Protein AF-A0A8T6FL75-F1 (afdb_monomer_lite)

Sequence (263 aa):
MLHRDSRKMQLGGLVERIAATRRAGIAVLRANELLIRDPDGNIRRIAQDSQLVYTHDTVKRSGETVVIDDGELPDVVLDIDDTAALQRKLSRYEKWGFPEVWMVAPDRRTPSRHAGAPRVAIHLRTRLGYVRAPRSAELPSWSAEEIQAAFNEPEGFMSDETIAALRRVGRLMRGDADVGPDDDPVLPAERGELRAEPTMEARIDALDEMFSLRGLAVSPSFTVRVAALHRPLPYLLRAAYECRDEDDFLERIGVVREVPLVL

pLDDT: mean 73.51, std 15.5, range [38.22, 95.19]

Foldseek 3Di:
DVVQLVLQVLLLVLVVLLCLLQVFDWDWAFQCWEWEQDPVRDIDTQDHGKIFIALHPPDDDDDNYHYDYPDDGGQEIEDEDEPVCVVVNQVSCVVVPHQKYKYWYFADDDVPDDGDQIFIWMWGQDPVGTDTDQARPSQPPHGSVLSSVSSRDPPPDDDPSSVVSSNVSSVVSNPPPDDPPVNRPCVVVCCVVVVPPPPLVSLVVLLVVLCVVVVADDDPCLSVLVVVDPDRSVQLSVLSNPAPYSVSSCVSSPPDDPDDPDD

Radius of gyration: 22.85 Å; chains: 1; bounding box: 73×50×60 Å

Structure (mmCIF, N/CA/C/O backbone):
data_AF-A0A8T6FL75-F1
#
_entry.id   AF-A0A8T6FL75-F1
#
loop_
_atom_site.group_PDB
_atom_site.id
_atom_site.type_symbol
_atom_site.label_atom_id
_atom_site.label_alt_id
_atom_site.label_comp_id
_atom_site.label_asym_id
_atom_site.label_entity_id
_atom_site.label_seq_id
_atom_site.pdbx_PDB_ins_code
_atom_site.Cartn_x
_atom_site.Cartn_y
_atom_site.Cartn_z
_atom_site.occupancy
_atom_site.B_iso_or_equiv
_atom_site.auth_seq_id
_atom_site.auth_comp_id
_atom_site.auth_asym_id
_atom_site.auth_atom_id
_atom_site.pdbx_PDB_model_num
ATOM 1 N N . MET A 1 1 ? -7.788 7.894 -15.182 1.00 43.56 1 MET A N 1
ATOM 2 C CA . MET A 1 1 ? -8.386 6.801 -14.385 1.00 43.56 1 MET A CA 1
ATOM 3 C C . MET A 1 1 ? -7.417 5.632 -14.253 1.00 43.56 1 MET A C 1
ATOM 5 O O . MET A 1 1 ? -6.981 5.402 -13.138 1.00 43.56 1 MET A O 1
ATOM 9 N N . LEU A 1 2 ? -6.936 5.051 -15.363 1.00 47.47 2 LEU A N 1
ATOM 10 C CA . LEU A 1 2 ? -5.972 3.928 -15.413 1.00 47.47 2 LEU A CA 1
ATOM 11 C C . LEU A 1 2 ? -4.769 4.018 -14.445 1.00 47.47 2 LEU A C 1
ATOM 13 O O . LEU A 1 2 ? -4.400 3.032 -13.818 1.00 47.47 2 LEU A O 1
ATOM 17 N N . HIS A 1 3 ? -4.193 5.211 -14.258 1.00 62.59 3 HIS A N 1
ATOM 18 C CA . HIS A 1 3 ? -3.029 5.415 -13.379 1.00 62.59 3 HIS A CA 1
ATOM 1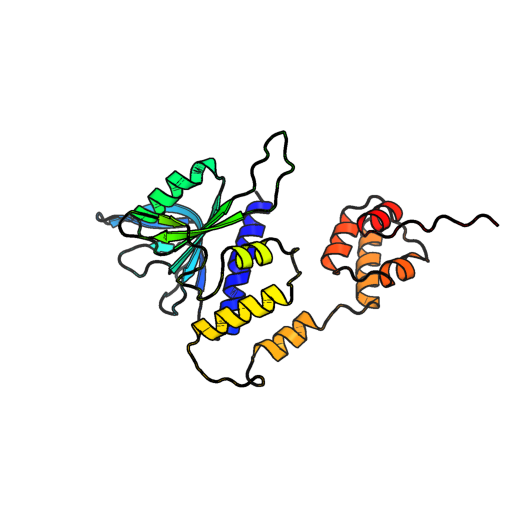9 C C . HIS A 1 3 ? -3.322 5.260 -11.876 1.00 62.59 3 HIS A C 1
ATOM 21 O O . HIS A 1 3 ? -2.430 4.935 -11.098 1.00 62.59 3 HIS A O 1
ATOM 27 N N . ARG A 1 4 ? -4.562 5.523 -11.440 1.00 64.88 4 ARG A N 1
ATOM 28 C CA . ARG A 1 4 ? -4.961 5.393 -10.026 1.00 64.88 4 ARG A CA 1
ATOM 29 C C . ARG A 1 4 ? -5.183 3.926 -9.668 1.00 64.88 4 ARG A C 1
ATOM 31 O O . ARG A 1 4 ? -4.783 3.509 -8.586 1.00 64.88 4 ARG A O 1
ATOM 38 N N . ASP A 1 5 ? -5.770 3.167 -10.587 1.00 65.56 5 ASP A N 1
ATOM 39 C CA . ASP A 1 5 ? -6.120 1.763 -10.373 1.00 65.56 5 ASP A CA 1
ATOM 40 C C . ASP A 1 5 ? -4.874 0.874 -10.417 1.00 65.56 5 ASP A C 1
ATOM 42 O O . ASP A 1 5 ? -4.671 0.084 -9.500 1.00 65.56 5 ASP A O 1
ATOM 46 N N . SER A 1 6 ? -3.972 1.087 -11.386 1.00 69.06 6 SER A N 1
ATOM 47 C CA . SER A 1 6 ? -2.660 0.412 -11.432 1.00 69.06 6 SER A CA 1
ATOM 48 C C . SER A 1 6 ? -1.845 0.667 -10.154 1.00 69.06 6 SER A C 1
ATOM 50 O O . SER A 1 6 ? -1.323 -0.261 -9.539 1.00 69.06 6 SER A O 1
ATOM 52 N N . ARG A 1 7 ? -1.839 1.906 -9.650 1.00 74.38 7 ARG A N 1
ATOM 53 C CA . ARG A 1 7 ? -1.161 2.230 -8.389 1.00 74.38 7 ARG A CA 1
ATOM 54 C C . ARG A 1 7 ? -1.799 1.591 -7.159 1.00 74.38 7 ARG A C 1
ATOM 56 O O . ARG A 1 7 ? -1.086 1.147 -6.266 1.00 74.38 7 ARG A O 1
ATOM 63 N N . LYS A 1 8 ? -3.129 1.498 -7.097 1.00 72.19 8 LYS A N 1
ATOM 64 C CA . LYS A 1 8 ? -3.801 0.731 -6.034 1.00 72.19 8 LYS A CA 1
ATOM 65 C C . LYS A 1 8 ? -3.397 -0.738 -6.097 1.00 72.19 8 LYS A C 1
ATOM 67 O O . LYS A 1 8 ? -3.072 -1.326 -5.072 1.00 72.19 8 LYS A O 1
ATOM 72 N N . MET A 1 9 ? -3.352 -1.321 -7.295 1.00 72.00 9 MET A N 1
ATOM 73 C CA . MET A 1 9 ? -2.893 -2.700 -7.477 1.00 72.00 9 MET A CA 1
ATOM 74 C C . MET A 1 9 ? -1.455 -2.895 -6.994 1.00 72.00 9 MET A C 1
ATOM 76 O O . MET A 1 9 ? -1.186 -3.894 -6.336 1.00 72.00 9 MET A O 1
ATOM 80 N N . GLN A 1 10 ? -0.567 -1.926 -7.228 1.00 79.31 10 GLN A N 1
ATOM 81 C CA . GLN A 1 10 ? 0.807 -1.974 -6.728 1.00 79.31 10 GLN A CA 1
ATOM 82 C C . GLN A 1 10 ? 0.865 -2.026 -5.193 1.00 79.31 10 GLN A C 1
ATOM 84 O O . GLN A 1 10 ? 1.568 -2.869 -4.643 1.00 79.31 10 GLN A O 1
ATOM 89 N N . LEU A 1 11 ? 0.102 -1.179 -4.490 1.00 79.88 11 LEU A N 1
ATOM 90 C CA . LEU A 1 11 ? 0.114 -1.150 -3.022 1.00 79.88 11 LEU A CA 1
ATOM 91 C C . LEU A 1 11 ? -0.446 -2.445 -2.410 1.00 79.88 11 LEU A C 1
ATOM 93 O O . LEU A 1 11 ? 0.172 -3.013 -1.512 1.00 79.88 11 LEU A O 1
ATOM 97 N N . GLY A 1 12 ? -1.568 -2.945 -2.938 1.00 78.38 12 GLY A N 1
ATOM 98 C CA . GLY A 1 12 ? -2.118 -4.244 -2.541 1.00 78.38 12 GLY A CA 1
ATOM 99 C C . GLY A 1 12 ? -1.158 -5.402 -2.834 1.00 78.38 12 GLY A C 1
ATOM 100 O O . GLY A 1 12 ? -0.960 -6.264 -1.982 1.00 78.38 12 GLY A O 1
ATOM 101 N N . GLY A 1 13 ? -0.483 -5.375 -3.987 1.00 78.75 13 GLY A N 1
ATOM 102 C CA . GLY A 1 13 ? 0.500 -6.386 -4.377 1.00 78.75 13 GLY A CA 1
ATOM 103 C C . GLY A 1 13 ? 1.723 -6.450 -3.454 1.00 78.75 13 GLY A C 1
ATOM 104 O O . GLY A 1 13 ? 2.263 -7.532 -3.232 1.00 78.75 13 GLY A O 1
ATOM 105 N N . LEU A 1 14 ? 2.151 -5.328 -2.862 1.00 83.38 14 LEU A N 1
ATOM 106 C CA . LEU A 1 14 ? 3.211 -5.343 -1.844 1.00 83.38 14 LEU A CA 1
ATOM 107 C C . LEU A 1 14 ? 2.763 -6.090 -0.575 1.00 83.38 14 LEU A C 1
ATOM 109 O O . LEU A 1 14 ? 3.525 -6.883 -0.025 1.00 83.38 14 LEU A O 1
ATOM 113 N N . VAL A 1 15 ? 1.516 -5.890 -0.139 1.00 82.50 15 VAL A N 1
ATOM 114 C CA . VAL A 1 15 ? 0.949 -6.583 1.030 1.00 82.50 15 VAL A CA 1
ATOM 115 C C . VAL A 1 15 ? 0.752 -8.080 0.754 1.00 82.50 15 VAL A C 1
ATOM 117 O O . VAL A 1 15 ? 1.083 -8.913 1.597 1.00 82.50 15 VAL A O 1
ATOM 120 N N . GLU A 1 16 ? 0.298 -8.450 -0.446 1.00 77.75 16 GLU A N 1
ATOM 121 C CA . GLU A 1 16 ? 0.184 -9.855 -0.873 1.00 77.75 16 GLU A CA 1
ATOM 122 C C . GLU A 1 16 ? 1.547 -10.579 -0.852 1.00 77.75 16 GLU A C 1
ATOM 124 O O . GLU A 1 16 ? 1.635 -11.740 -0.450 1.00 77.75 16 GLU A O 1
ATOM 129 N N . ARG A 1 17 ? 2.645 -9.890 -1.190 1.00 79.06 17 ARG A N 1
ATOM 130 C CA . ARG A 1 17 ? 4.009 -10.451 -1.108 1.00 79.06 17 ARG A CA 1
ATOM 131 C C . ARG A 1 17 ? 4.492 -10.659 0.331 1.00 79.06 17 ARG A C 1
ATOM 133 O O . ARG A 1 17 ? 5.198 -11.633 0.609 1.00 79.06 17 ARG A O 1
ATOM 140 N N . ILE A 1 18 ? 4.070 -9.810 1.272 1.00 78.31 18 ILE A N 1
ATOM 141 C CA . ILE A 1 18 ? 4.289 -10.054 2.710 1.00 78.31 18 ILE A CA 1
ATOM 142 C C . ILE A 1 18 ? 3.549 -11.326 3.140 1.00 78.31 18 ILE A C 1
ATOM 144 O O . ILE A 1 18 ? 4.121 -12.160 3.847 1.00 78.31 18 ILE A O 1
ATOM 148 N N . ALA A 1 19 ? 2.314 -11.518 2.664 1.00 71.81 19 ALA A N 1
ATOM 149 C CA . ALA A 1 19 ? 1.521 -12.721 2.926 1.00 71.81 19 ALA A CA 1
ATOM 150 C C . ALA A 1 19 ? 2.247 -13.995 2.467 1.00 71.81 19 ALA A C 1
ATOM 152 O O . ALA A 1 19 ? 2.367 -14.959 3.228 1.00 71.81 19 ALA A O 1
ATOM 153 N N . ALA A 1 20 ? 2.790 -13.963 1.245 1.00 68.81 20 ALA A N 1
ATOM 154 C CA . ALA A 1 20 ? 3.551 -15.067 0.665 1.00 68.81 20 ALA A CA 1
ATOM 155 C C . ALA A 1 20 ? 4.774 -15.439 1.524 1.00 68.81 20 ALA A C 1
ATOM 157 O O . ALA A 1 20 ? 5.011 -16.617 1.788 1.00 68.81 20 ALA A O 1
ATOM 158 N N . THR A 1 21 ? 5.489 -14.440 2.052 1.00 66.25 21 THR A N 1
ATOM 159 C CA . THR A 1 21 ? 6.622 -14.656 2.973 1.00 66.25 21 THR A CA 1
ATOM 160 C C . THR A 1 21 ? 6.164 -15.295 4.293 1.00 66.25 21 THR A C 1
ATOM 162 O O . THR A 1 21 ? 6.802 -16.203 4.832 1.00 66.25 21 THR A O 1
ATOM 165 N N . ARG A 1 22 ? 5.026 -14.847 4.834 1.00 67.75 22 ARG A N 1
ATOM 166 C CA . ARG A 1 22 ? 4.511 -15.283 6.140 1.00 67.75 22 ARG A CA 1
ATOM 167 C C . ARG A 1 22 ? 4.018 -16.736 6.141 1.00 67.75 22 ARG A C 1
ATOM 169 O O . ARG A 1 22 ? 4.093 -17.376 7.190 1.00 67.75 22 ARG A O 1
ATOM 176 N N . ARG A 1 23 ? 3.598 -17.303 4.998 1.00 57.12 23 ARG A N 1
ATOM 177 C CA . ARG A 1 23 ? 2.852 -18.588 4.892 1.00 57.12 23 ARG A CA 1
ATOM 178 C C . ARG A 1 23 ? 1.561 -18.618 5.739 1.00 57.12 23 ARG A C 1
ATOM 180 O O . ARG A 1 23 ? 1.116 -19.684 6.149 1.00 57.12 23 ARG A O 1
ATOM 187 N N . ALA A 1 24 ? 0.973 -17.458 6.021 1.00 55.94 24 ALA A N 1
ATOM 188 C CA . ALA A 1 24 ? -0.313 -17.325 6.704 1.00 55.94 24 ALA A CA 1
ATOM 189 C C . ALA A 1 24 ? -1.178 -16.328 5.929 1.00 55.94 24 ALA A C 1
ATOM 191 O O . ALA A 1 24 ? -0.635 -15.401 5.320 1.00 55.94 24 ALA A O 1
ATOM 192 N N . GLY A 1 25 ? -2.498 -16.528 5.937 1.00 60.22 25 GLY A N 1
ATOM 193 C CA . GLY A 1 25 ? -3.433 -15.702 5.181 1.00 60.22 25 GLY A CA 1
ATOM 194 C C . GLY A 1 25 ? -3.379 -14.242 5.626 1.00 60.22 25 GLY A C 1
ATOM 195 O O . GLY A 1 25 ? -3.887 -13.897 6.686 1.00 60.22 25 GLY A O 1
ATOM 196 N N . ILE A 1 26 ? -2.760 -13.376 4.820 1.00 65.75 26 ILE A N 1
ATOM 197 C CA . ILE A 1 26 ? -3.169 -11.971 4.756 1.00 65.75 26 ILE A CA 1
ATOM 198 C C . ILE A 1 26 ? -4.142 -11.896 3.590 1.00 65.75 26 ILE A C 1
ATOM 200 O O . ILE A 1 26 ? -3.787 -12.234 2.457 1.00 65.75 26 ILE A O 1
ATOM 204 N N . ALA A 1 27 ? -5.375 -11.486 3.858 1.00 67.12 27 ALA A N 1
ATOM 205 C CA . ALA A 1 27 ? -6.361 -11.282 2.815 1.00 67.12 27 ALA A CA 1
ATOM 206 C C . ALA A 1 27 ? -6.355 -9.810 2.406 1.00 67.12 27 ALA A C 1
ATOM 208 O O . ALA A 1 27 ? -6.752 -8.941 3.179 1.00 67.12 27 ALA A O 1
ATOM 209 N N . VAL A 1 28 ? -5.933 -9.537 1.171 1.00 69.38 28 VAL A N 1
ATOM 210 C CA . VAL A 1 28 ? -6.133 -8.231 0.540 1.00 69.38 28 VAL A CA 1
ATOM 211 C C . VAL A 1 28 ? -7.412 -8.306 -0.284 1.00 69.38 28 VAL A C 1
ATOM 213 O O . VAL A 1 28 ? -7.463 -8.943 -1.336 1.00 69.38 28 VAL A O 1
ATOM 216 N N . LEU A 1 29 ? -8.480 -7.695 0.219 1.00 69.38 29 LEU A N 1
ATOM 217 C CA . LEU A 1 29 ? -9.762 -7.629 -0.467 1.00 69.38 29 LEU A CA 1
ATOM 218 C C . LEU A 1 29 ? -9.862 -6.328 -1.250 1.00 69.38 29 LEU A C 1
ATOM 220 O O . LEU A 1 29 ? -9.700 -5.227 -0.722 1.00 69.38 29 LEU A O 1
ATOM 224 N N . ARG A 1 30 ? -10.176 -6.463 -2.535 1.00 67.62 30 ARG A N 1
ATOM 225 C CA . ARG A 1 30 ? -10.533 -5.332 -3.384 1.00 67.62 30 ARG A CA 1
ATOM 226 C C . ARG A 1 30 ? -12.020 -5.081 -3.197 1.00 67.62 30 ARG A C 1
ATOM 228 O O . ARG A 1 30 ? -12.836 -5.871 -3.662 1.00 67.62 30 ARG A O 1
ATOM 235 N N . ALA A 1 31 ? -12.365 -4.010 -2.496 1.00 60.94 31 ALA A N 1
ATOM 236 C CA . ALA A 1 31 ? -13.750 -3.598 -2.371 1.00 60.94 31 ALA A CA 1
ATOM 237 C C . ALA A 1 31 ? -14.048 -2.574 -3.473 1.00 60.94 31 ALA A C 1
ATOM 239 O O . ALA A 1 31 ? -13.713 -1.394 -3.347 1.00 60.94 31 ALA A O 1
ATOM 240 N N . ASN A 1 32 ? -14.699 -3.029 -4.550 1.00 56.88 32 ASN A N 1
ATOM 241 C CA . ASN A 1 32 ? -15.309 -2.123 -5.533 1.00 56.88 32 ASN A CA 1
ATOM 242 C C . ASN A 1 32 ? -16.319 -1.212 -4.815 1.00 56.88 32 ASN A C 1
ATOM 244 O O . ASN A 1 32 ? -16.383 0.002 -5.034 1.00 56.88 32 ASN A O 1
ATOM 248 N N . GLU A 1 33 ? -17.053 -1.801 -3.866 1.00 60.06 33 GLU A N 1
ATOM 249 C CA . GLU A 1 33 ? -17.913 -1.088 -2.935 1.00 60.06 33 GLU A CA 1
ATOM 250 C C . GLU A 1 33 ? -17.711 -1.599 -1.510 1.00 60.06 33 GLU A C 1
ATOM 252 O O . GLU A 1 33 ? -17.791 -2.798 -1.237 1.00 60.06 33 GLU A O 1
ATOM 257 N N . LEU A 1 34 ? -17.480 -0.659 -0.595 1.00 69.12 34 LEU A N 1
ATOM 258 C CA . LEU A 1 34 ? -17.557 -0.905 0.835 1.00 69.12 34 LEU A CA 1
ATOM 259 C C . LEU A 1 34 ? -18.956 -0.519 1.296 1.00 69.12 34 LEU A C 1
ATOM 261 O O . LEU A 1 34 ? -19.369 0.634 1.111 1.00 69.12 34 LEU A O 1
ATOM 265 N N . LEU A 1 35 ? -19.678 -1.465 1.881 1.00 73.38 35 LEU A N 1
ATOM 266 C CA . LEU A 1 35 ? -21.012 -1.246 2.418 1.00 73.38 35 LEU A CA 1
ATOM 267 C C . LEU A 1 35 ? -20.967 -1.367 3.943 1.00 73.38 35 LEU A C 1
ATOM 269 O O . LEU A 1 35 ? -20.204 -2.163 4.472 1.00 73.38 35 LEU A O 1
ATOM 273 N N . ILE A 1 36 ? -21.782 -0.591 4.649 1.00 71.56 36 ILE A N 1
ATOM 274 C CA . ILE A 1 36 ? -22.014 -0.752 6.087 1.00 71.56 36 ILE A CA 1
ATOM 275 C C . ILE A 1 36 ? -23.484 -1.041 6.321 1.00 71.56 36 ILE A C 1
ATOM 277 O O . ILE A 1 36 ? -24.340 -0.446 5.657 1.00 71.56 36 ILE A O 1
ATOM 281 N N . ARG A 1 37 ? -23.784 -1.931 7.260 1.00 73.88 37 ARG A N 1
ATOM 282 C CA . ARG A 1 37 ? -25.141 -2.067 7.778 1.00 73.88 37 ARG A CA 1
ATOM 283 C C . ARG A 1 37 ? -25.324 -1.084 8.933 1.00 73.88 37 ARG A C 1
ATOM 285 O O . ARG A 1 37 ? -24.542 -1.091 9.877 1.00 73.88 37 ARG A O 1
ATOM 292 N N . ASP A 1 38 ? -26.307 -0.197 8.832 1.00 71.56 38 ASP A N 1
ATOM 293 C CA . ASP A 1 38 ? -26.646 0.708 9.931 1.00 71.56 38 ASP A CA 1
ATOM 294 C C . ASP A 1 38 ? -27.436 -0.021 11.042 1.00 71.56 38 ASP A C 1
ATOM 296 O O . ASP A 1 38 ? -27.861 -1.163 10.839 1.00 71.56 38 ASP A O 1
ATOM 300 N N . PRO A 1 39 ? -27.622 0.596 12.227 1.00 67.50 39 PRO A N 1
ATOM 301 C CA . PRO A 1 39 ? -28.339 -0.032 13.341 1.00 67.50 39 PRO A CA 1
ATOM 302 C C . PRO A 1 39 ? -29.785 -0.441 13.022 1.00 67.50 39 PRO A C 1
ATOM 304 O O . PRO A 1 39 ? -30.319 -1.335 13.671 1.00 67.50 39 PRO A O 1
ATOM 307 N N . ASP A 1 40 ? -30.403 0.178 12.013 1.00 78.94 40 ASP A N 1
ATOM 308 C CA . ASP A 1 40 ? -31.756 -0.139 11.545 1.00 78.94 40 ASP A CA 1
ATOM 309 C C . ASP A 1 40 ? -31.762 -1.305 10.533 1.00 78.94 40 ASP A C 1
ATOM 311 O O . ASP A 1 40 ? -32.811 -1.707 10.026 1.00 78.94 40 ASP A O 1
ATOM 315 N N . GLY A 1 41 ? -30.588 -1.865 10.225 1.00 74.00 41 GLY A N 1
ATOM 316 C CA . GLY A 1 41 ? -30.404 -2.981 9.305 1.00 74.00 41 GLY A CA 1
ATOM 317 C C . GLY A 1 41 ? -30.261 -2.575 7.837 1.00 74.00 41 GLY A C 1
ATOM 318 O O . GLY A 1 41 ? -30.133 -3.457 6.982 1.00 74.00 41 GLY A O 1
ATOM 319 N N . ASN A 1 42 ? -30.243 -1.278 7.515 1.00 79.31 42 ASN A N 1
ATOM 320 C CA . ASN A 1 42 ? -30.122 -0.813 6.137 1.00 79.31 42 ASN A CA 1
ATOM 321 C C . ASN A 1 42 ? -28.669 -0.852 5.672 1.00 79.31 42 ASN A C 1
ATOM 323 O O . ASN A 1 42 ? -27.745 -0.457 6.382 1.00 79.31 42 ASN A O 1
ATOM 327 N N . ILE A 1 43 ? -28.465 -1.277 4.429 1.00 75.50 43 ILE A N 1
ATOM 328 C CA . ILE A 1 43 ? -27.141 -1.312 3.815 1.00 75.50 43 ILE A CA 1
ATOM 329 C C . ILE A 1 43 ? -26.866 0.036 3.151 1.00 75.50 43 ILE A C 1
ATOM 331 O O . ILE A 1 43 ? -27.624 0.496 2.297 1.00 75.50 43 ILE A O 1
ATOM 335 N N . ARG A 1 44 ? -25.757 0.672 3.527 1.00 72.38 44 ARG A N 1
ATOM 336 C CA . ARG A 1 44 ? -25.321 1.956 2.981 1.00 72.38 44 ARG A CA 1
ATOM 337 C C . ARG A 1 44 ? -23.941 1.822 2.375 1.00 72.38 44 ARG A C 1
ATOM 339 O O . ARG A 1 44 ? -23.021 1.309 3.000 1.00 72.38 44 ARG A O 1
ATOM 346 N N . ARG A 1 45 ? -23.773 2.353 1.170 1.00 71.88 45 ARG A N 1
ATOM 347 C CA . ARG A 1 45 ? -22.461 2.467 0.539 1.00 71.88 45 ARG A CA 1
ATOM 348 C C . ARG A 1 45 ? -21.632 3.544 1.221 1.00 71.88 45 ARG A C 1
ATOM 350 O O . ARG A 1 45 ? -22.095 4.672 1.388 1.00 71.88 45 ARG A O 1
ATOM 357 N N . ILE A 1 46 ? -20.398 3.204 1.568 1.00 69.94 46 ILE A N 1
ATOM 358 C CA . ILE A 1 46 ? -19.542 4.060 2.383 1.00 69.94 46 ILE A CA 1
ATOM 359 C C . ILE A 1 46 ? -18.184 4.378 1.756 1.00 69.94 46 ILE A C 1
ATOM 361 O O . ILE A 1 46 ? -17.710 5.509 1.904 1.00 69.94 46 ILE A O 1
ATOM 365 N N . ALA A 1 47 ? -17.604 3.471 0.970 1.00 67.25 47 ALA A N 1
ATOM 366 C CA . ALA A 1 47 ? -16.389 3.750 0.206 1.00 67.25 47 ALA A CA 1
ATOM 367 C C . ALA A 1 47 ? -16.417 3.113 -1.191 1.00 67.25 47 ALA A C 1
ATOM 369 O O . ALA A 1 47 ? -17.177 2.182 -1.463 1.00 67.25 47 ALA A O 1
ATOM 370 N N . GLN A 1 48 ? -15.604 3.684 -2.077 1.00 65.56 48 GLN A N 1
ATOM 371 C CA . GLN A 1 48 ? -15.369 3.249 -3.450 1.00 65.56 48 GLN A CA 1
ATOM 372 C C . GLN A 1 48 ? -13.876 3.023 -3.626 1.00 65.56 48 GLN A C 1
ATOM 374 O O . GLN A 1 48 ? -13.077 3.880 -3.234 1.00 65.56 48 GLN A O 1
ATOM 379 N N . ASP A 1 49 ? -13.531 1.906 -4.257 1.00 67.06 49 ASP A N 1
ATOM 380 C CA . ASP A 1 49 ? -12.181 1.592 -4.716 1.00 67.06 49 ASP A CA 1
ATOM 381 C C . ASP A 1 49 ? -11.126 1.524 -3.595 1.00 67.06 49 ASP A C 1
ATOM 383 O O . ASP A 1 49 ? -9.949 1.795 -3.840 1.00 67.06 49 ASP A O 1
ATOM 387 N N . SER A 1 50 ? -11.500 1.221 -2.353 1.00 75.75 50 SER A N 1
ATOM 388 C CA . SER A 1 50 ? -10.531 1.006 -1.268 1.00 75.75 50 SER A CA 1
ATOM 389 C C . SER A 1 50 ? -10.087 -0.458 -1.260 1.00 75.75 50 SER A C 1
ATOM 391 O O . SER A 1 50 ? -10.877 -1.356 -1.557 1.00 75.75 50 SER A O 1
ATOM 393 N N . GLN A 1 51 ? -8.827 -0.716 -0.912 1.00 83.75 51 GLN A N 1
ATOM 394 C CA . GLN A 1 51 ? -8.393 -2.082 -0.610 1.00 83.75 51 GLN A CA 1
ATOM 395 C C . GLN A 1 51 ? -8.406 -2.276 0.899 1.00 83.75 51 GLN A C 1
ATOM 397 O O . GLN A 1 51 ? -8.024 -1.382 1.651 1.00 83.75 51 GLN A O 1
ATOM 402 N N . LEU A 1 52 ? -8.869 -3.436 1.332 1.00 84.31 52 LEU A N 1
ATOM 403 C CA . LEU A 1 52 ? -8.967 -3.807 2.733 1.00 84.31 52 LEU A CA 1
ATOM 404 C C . LEU A 1 52 ? -7.962 -4.914 2.995 1.00 84.31 52 LEU A C 1
ATOM 406 O O . LEU A 1 52 ? -7.891 -5.871 2.226 1.00 84.31 52 LEU A O 1
ATOM 410 N N . VAL A 1 53 ? -7.197 -4.788 4.063 1.00 84.75 53 VAL A N 1
ATOM 411 C CA . VAL A 1 53 ? -6.229 -5.788 4.489 1.00 84.75 53 VAL A CA 1
ATOM 412 C C . VAL A 1 53 ? -6.721 -6.379 5.793 1.00 84.75 53 VAL A C 1
ATOM 414 O O . VAL A 1 53 ? -6.962 -5.644 6.748 1.00 84.75 53 VAL A O 1
ATOM 417 N N . TYR A 1 54 ? -6.827 -7.700 5.811 1.00 81.81 54 TYR A N 1
ATOM 418 C CA . TYR A 1 54 ? -7.010 -8.489 7.018 1.00 81.81 54 TYR A CA 1
ATOM 419 C C . TYR A 1 54 ? -5.723 -9.274 7.251 1.00 81.81 54 TYR A C 1
ATOM 421 O O . TYR A 1 54 ? -5.319 -10.078 6.406 1.00 81.81 54 TYR A O 1
ATOM 429 N N . THR A 1 55 ? -5.036 -8.996 8.352 1.00 77.50 55 THR A N 1
ATOM 430 C CA . THR A 1 55 ? -3.784 -9.637 8.763 1.00 77.50 55 THR A CA 1
ATOM 431 C C . THR A 1 55 ? -4.041 -10.939 9.525 1.00 77.50 55 THR A C 1
ATOM 433 O O . THR A 1 55 ? -3.094 -11.681 9.804 1.00 77.50 55 THR A O 1
ATOM 436 N N . HIS A 1 56 ? -5.299 -11.275 9.804 1.00 72.12 56 HIS A N 1
ATOM 437 C CA . HIS A 1 56 ? -5.713 -12.521 10.439 1.00 72.12 56 HIS A CA 1
ATOM 438 C C . HIS A 1 56 ? -6.627 -13.357 9.524 1.00 72.12 56 HIS A C 1
ATOM 440 O O . HIS A 1 56 ? -7.402 -12.833 8.725 1.00 72.12 56 HIS A O 1
ATOM 446 N N . ASP A 1 57 ? -6.513 -14.687 9.623 1.00 60.72 57 ASP A N 1
ATOM 447 C CA . ASP A 1 57 ? -7.152 -15.664 8.720 1.00 60.72 57 ASP A CA 1
ATOM 448 C C . ASP A 1 57 ? -8.608 -15.978 9.126 1.00 60.72 57 ASP A C 1
ATOM 450 O O . ASP A 1 57 ? -9.054 -17.125 9.168 1.00 60.72 57 ASP A O 1
ATOM 454 N N . THR A 1 58 ? -9.346 -14.946 9.530 1.00 55.53 58 THR A N 1
ATOM 455 C CA . THR A 1 58 ? -10.655 -15.055 10.192 1.00 55.53 58 THR A CA 1
ATOM 456 C C . THR A 1 58 ? -11.827 -14.716 9.272 1.00 55.53 58 THR A C 1
ATOM 458 O O . THR A 1 58 ? -12.964 -15.118 9.538 1.00 55.53 58 THR A O 1
ATOM 461 N N . VAL A 1 59 ? -11.581 -14.048 8.140 1.00 57.38 59 VAL A N 1
ATOM 462 C CA . VAL A 1 59 ? -12.653 -13.557 7.263 1.00 57.38 59 VAL A CA 1
ATOM 463 C C . VAL A 1 59 ? -13.065 -14.589 6.213 1.00 57.38 59 VAL A C 1
ATOM 465 O O . VAL A 1 59 ? -12.338 -14.889 5.263 1.00 57.38 59 VAL A O 1
ATOM 468 N N . LYS A 1 60 ? -14.305 -15.081 6.321 1.00 49.38 60 LYS A N 1
ATOM 469 C CA . LYS A 1 60 ? -14.956 -15.866 5.260 1.00 49.38 60 LYS A CA 1
ATOM 470 C C . LYS A 1 60 ? -15.451 -14.941 4.143 1.00 49.38 60 LYS A C 1
ATOM 472 O O . LYS A 1 60 ? -16.246 -14.036 4.369 1.00 49.38 60 LYS A O 1
ATOM 477 N N . ARG A 1 61 ? -14.976 -15.193 2.921 1.00 54.41 61 ARG A N 1
ATOM 478 C CA . ARG A 1 61 ? -15.278 -14.421 1.702 1.00 54.41 61 ARG A CA 1
ATOM 479 C C . ARG A 1 61 ? -16.723 -14.620 1.226 1.00 54.41 61 ARG A C 1
ATOM 481 O O . ARG A 1 61 ? -17.212 -15.746 1.218 1.00 54.41 61 ARG A O 1
ATOM 488 N N . SER A 1 62 ? -17.341 -13.563 0.697 1.00 44.62 62 SER A N 1
ATOM 489 C CA . SER A 1 62 ? -18.524 -13.665 -0.171 1.00 44.62 62 SER A CA 1
ATOM 490 C C . SER A 1 62 ? -18.578 -12.501 -1.175 1.00 44.62 62 SER A C 1
ATOM 492 O O . SER A 1 62 ? -19.134 -11.450 -0.877 1.00 44.62 62 SER A O 1
ATOM 494 N N . GLY A 1 63 ? -18.042 -12.701 -2.386 1.00 51.22 63 GLY A N 1
ATOM 495 C CA . GLY A 1 63 ? -18.217 -11.786 -3.530 1.00 51.22 63 GLY A CA 1
ATOM 496 C C . GLY A 1 63 ? -17.329 -10.528 -3.556 1.00 51.22 63 GLY A C 1
ATOM 497 O O . GLY A 1 63 ? -16.392 -10.396 -2.775 1.00 51.22 63 GLY A O 1
ATOM 498 N N . GLU A 1 64 ? -17.618 -9.609 -4.490 1.00 56.25 64 GLU A N 1
ATOM 499 C CA . GLU A 1 64 ? -16.907 -8.323 -4.706 1.00 56.25 64 GLU A CA 1
ATOM 500 C C . GLU A 1 64 ? -17.361 -7.189 -3.764 1.00 56.25 64 GLU A C 1
ATOM 502 O O . GLU A 1 64 ? -16.940 -6.035 -3.886 1.00 56.25 64 GLU A O 1
ATOM 507 N N . THR A 1 65 ? -18.264 -7.499 -2.838 1.00 58.22 65 THR A N 1
ATOM 508 C CA . THR A 1 65 ? -18.872 -6.549 -1.911 1.00 58.22 65 THR A CA 1
ATOM 509 C C . THR A 1 65 ? -18.511 -6.943 -0.493 1.00 58.22 65 THR A C 1
ATOM 511 O O . THR A 1 65 ? -18.836 -8.042 -0.051 1.00 58.22 65 THR A O 1
ATOM 514 N N . VAL A 1 66 ? -17.877 -6.027 0.237 1.00 64.19 66 VAL A N 1
ATOM 515 C CA . VAL A 1 66 ? -17.627 -6.209 1.668 1.00 64.19 66 VAL A CA 1
ATOM 516 C C . VAL A 1 66 ? -18.687 -5.422 2.422 1.00 64.19 66 VAL A C 1
ATOM 518 O O . VAL A 1 66 ? -18.734 -4.192 2.339 1.00 64.19 66 VAL A O 1
ATOM 521 N N . VAL A 1 67 ? -19.564 -6.143 3.118 1.00 66.25 67 VAL A N 1
ATOM 522 C CA . VAL A 1 67 ? -20.513 -5.556 4.064 1.00 66.25 67 VAL A CA 1
ATOM 523 C C . VAL A 1 67 ? -19.857 -5.594 5.434 1.00 66.25 67 VAL A C 1
ATOM 525 O O . VAL A 1 67 ? -19.637 -6.667 5.981 1.00 66.25 67 VAL A O 1
ATOM 528 N N . ILE A 1 68 ? -19.538 -4.423 5.966 1.00 65.62 68 ILE A N 1
ATOM 529 C CA . ILE A 1 68 ? -19.124 -4.255 7.353 1.00 65.62 68 ILE A CA 1
ATOM 530 C C . ILE A 1 68 ? -20.405 -4.239 8.197 1.00 65.62 68 ILE A C 1
ATOM 532 O O . ILE A 1 68 ? -21.230 -3.328 8.073 1.00 65.62 68 ILE A O 1
ATOM 536 N N . ASP A 1 69 ? -20.606 -5.283 8.992 1.00 62.34 69 ASP A N 1
ATOM 537 C CA . ASP A 1 69 ? -21.659 -5.420 10.002 1.00 62.34 69 ASP A CA 1
ATOM 538 C C . ASP A 1 69 ? -21.038 -5.435 11.418 1.00 62.34 69 ASP A C 1
ATOM 540 O O . ASP A 1 69 ? -19.985 -4.834 11.620 1.00 62.34 69 ASP A O 1
ATOM 544 N N . ASP A 1 70 ? -21.673 -6.105 12.390 1.00 52.22 70 ASP A N 1
ATOM 545 C CA . ASP A 1 70 ? -21.123 -6.397 13.733 1.00 52.22 70 ASP A CA 1
ATOM 546 C C . ASP A 1 70 ? -19.928 -7.393 13.709 1.00 52.22 70 ASP A C 1
ATOM 548 O O . ASP A 1 70 ? -19.496 -7.890 14.751 1.00 52.22 70 ASP A O 1
ATOM 552 N N . GLY A 1 71 ? -19.414 -7.734 12.523 1.00 60.81 71 GLY A N 1
ATOM 553 C CA . GLY A 1 71 ? -18.242 -8.573 12.308 1.00 60.81 71 GLY A CA 1
ATOM 554 C C . GLY A 1 71 ? -16.898 -7.849 12.463 1.00 60.81 71 GLY A C 1
ATOM 555 O O . GLY A 1 71 ? -16.784 -6.741 12.985 1.00 60.81 71 GLY A O 1
ATOM 556 N N . GLU A 1 72 ? -15.839 -8.520 12.014 1.00 72.50 72 GLU A N 1
ATOM 557 C CA . GLU A 1 72 ? -14.456 -8.061 12.161 1.00 72.50 72 GLU A CA 1
ATOM 558 C C . GLU A 1 72 ? -14.112 -6.955 11.148 1.00 72.50 72 GLU A C 1
ATOM 560 O O . GLU A 1 72 ? -14.304 -7.095 9.934 1.00 72.50 72 GLU A O 1
ATOM 565 N N . LEU A 1 73 ? -13.605 -5.829 11.657 1.00 79.12 73 LEU A N 1
ATOM 566 C CA . LEU A 1 73 ? -13.120 -4.723 10.834 1.00 79.12 73 LEU A CA 1
ATOM 567 C C . LEU A 1 73 ? -11.819 -5.115 10.118 1.00 79.12 73 LEU A C 1
ATOM 569 O O . LEU A 1 73 ? -11.056 -5.913 10.651 1.00 79.12 73 LEU A O 1
ATOM 573 N N . PRO A 1 74 ? -11.529 -4.541 8.937 1.00 83.62 74 PRO A N 1
ATOM 574 C CA . PRO A 1 74 ? -10.208 -4.674 8.343 1.00 83.62 74 PRO A CA 1
ATOM 575 C C . PRO A 1 74 ? -9.154 -4.025 9.234 1.00 83.62 74 PRO A C 1
ATOM 577 O O . PRO A 1 74 ? -9.362 -2.924 9.750 1.00 83.62 74 PRO A O 1
ATOM 580 N N . ASP A 1 75 ? -8.009 -4.687 9.337 1.00 87.81 75 ASP A N 1
ATOM 581 C CA . ASP A 1 75 ? -6.848 -4.217 10.084 1.00 87.81 75 ASP A CA 1
ATOM 582 C C . ASP A 1 75 ? -6.246 -2.977 9.406 1.00 87.81 75 ASP A C 1
ATOM 584 O O . ASP A 1 75 ? -5.919 -1.990 10.060 1.00 87.81 75 ASP A O 1
ATOM 588 N N . VAL A 1 76 ? -6.186 -2.958 8.067 1.00 90.25 76 VAL A N 1
ATOM 589 C CA . VAL A 1 76 ? -5.722 -1.782 7.315 1.00 90.25 76 VAL A CA 1
ATOM 590 C C . VAL A 1 76 ? -6.649 -1.456 6.152 1.00 90.25 76 VAL A C 1
ATOM 592 O O . VAL A 1 76 ? -7.004 -2.318 5.350 1.00 90.25 76 VAL A O 1
ATOM 595 N N . VAL A 1 77 ? -6.985 -0.175 5.994 1.00 89.31 77 VAL A N 1
ATOM 596 C CA . VAL A 1 77 ? -7.617 0.347 4.774 1.00 89.31 77 VAL A CA 1
ATOM 597 C C . VAL A 1 77 ? -6.584 1.074 3.925 1.00 89.31 77 VAL A C 1
ATOM 599 O O . VAL A 1 77 ? -6.007 2.071 4.355 1.00 89.31 77 VAL A O 1
ATOM 602 N N . LEU A 1 78 ? -6.379 0.612 2.695 1.00 88.62 78 LEU A N 1
ATOM 603 C CA . LEU A 1 78 ? -5.495 1.239 1.720 1.00 88.62 78 LEU A CA 1
ATOM 604 C C . LEU A 1 78 ? -6.304 2.104 0.761 1.00 88.62 78 LEU A C 1
ATOM 606 O O . LEU A 1 78 ? -7.271 1.652 0.135 1.00 88.62 78 LEU A O 1
ATOM 610 N N . ASP A 1 79 ? -5.875 3.349 0.593 1.00 87.00 79 ASP A N 1
ATOM 611 C CA . ASP A 1 79 ? -6.541 4.270 -0.303 1.00 87.00 79 ASP A CA 1
ATOM 612 C C . ASP A 1 79 ? -5.591 5.224 -1.020 1.00 87.00 79 ASP A C 1
ATOM 614 O O . ASP A 1 79 ? -4.531 5.602 -0.526 1.00 87.00 79 ASP A O 1
ATOM 618 N N . ILE A 1 80 ? -6.018 5.661 -2.200 1.00 80.69 80 ILE A N 1
ATOM 619 C CA . ILE A 1 80 ? -5.324 6.669 -2.997 1.00 80.69 80 ILE A CA 1
ATOM 620 C C . ILE A 1 80 ? -6.312 7.789 -3.227 1.00 80.69 80 ILE A C 1
ATOM 622 O O . ILE A 1 80 ? -7.336 7.551 -3.870 1.00 80.69 80 ILE A O 1
ATOM 626 N N . ASP A 1 81 ? -6.029 8.997 -2.751 1.00 73.81 81 ASP A N 1
ATOM 627 C CA . ASP A 1 81 ? -6.964 10.116 -2.873 1.00 73.81 81 ASP A CA 1
ATOM 628 C C . ASP A 1 81 ? -6.273 11.455 -3.110 1.00 73.81 81 ASP A C 1
ATOM 630 O O . ASP A 1 81 ? -5.101 11.646 -2.786 1.00 73.81 81 ASP A O 1
ATOM 634 N N . ASP A 1 82 ? -7.030 12.405 -3.651 1.00 65.12 82 ASP A N 1
ATOM 635 C CA . ASP A 1 82 ? -6.605 13.794 -3.682 1.00 65.12 82 ASP A CA 1
ATOM 636 C C . ASP A 1 82 ? -6.650 14.368 -2.258 1.00 65.12 82 ASP A C 1
ATOM 638 O O . ASP A 1 82 ? -7.652 14.301 -1.538 1.00 65.12 82 ASP A O 1
ATOM 642 N N . THR A 1 83 ? -5.542 14.991 -1.869 1.00 63.38 83 THR A N 1
ATOM 643 C CA . THR A 1 83 ? -5.363 15.791 -0.655 1.00 63.38 83 THR A CA 1
ATOM 644 C C . THR A 1 83 ? -6.564 16.664 -0.261 1.00 63.38 83 THR A C 1
ATOM 646 O O . THR A 1 83 ? -6.789 16.872 0.930 1.00 63.38 83 THR A O 1
ATOM 649 N N . ALA A 1 84 ? -7.347 17.179 -1.220 1.00 66.12 84 ALA A N 1
ATOM 650 C CA . ALA A 1 84 ? -8.507 18.034 -0.953 1.00 66.12 84 ALA A CA 1
ATOM 651 C C . ALA A 1 84 ? -9.678 17.315 -0.246 1.00 66.12 84 ALA A C 1
ATOM 653 O O . ALA A 1 84 ? -10.498 17.970 0.403 1.00 66.12 84 ALA A O 1
ATOM 654 N N . ALA A 1 85 ? -9.773 15.985 -0.344 1.00 74.38 85 ALA A N 1
ATOM 655 C CA . ALA A 1 85 ? -10.820 15.184 0.299 1.00 74.38 85 ALA A CA 1
ATOM 656 C C . ALA A 1 85 ? -10.330 14.378 1.515 1.00 74.38 85 ALA A C 1
ATOM 658 O O . ALA A 1 85 ? -11.157 13.796 2.223 1.00 74.38 85 ALA A O 1
ATOM 659 N N . LEU A 1 86 ? -9.020 14.394 1.791 1.00 80.69 86 LEU A N 1
ATOM 660 C CA . LEU A 1 86 ? -8.365 13.573 2.813 1.00 80.69 86 LEU A CA 1
ATOM 661 C C . LEU A 1 86 ? -9.046 13.670 4.185 1.00 80.69 86 LEU A C 1
ATOM 663 O O . LEU A 1 86 ? -9.439 12.652 4.744 1.00 80.69 86 LEU A O 1
ATOM 667 N N . GLN A 1 87 ? -9.257 14.884 4.703 1.00 82.44 87 GLN A N 1
ATOM 668 C CA . GLN A 1 87 ? -9.838 15.073 6.040 1.00 82.44 87 GLN A CA 1
ATOM 669 C C . GLN A 1 87 ? -11.265 14.525 6.140 1.00 82.44 87 GLN A C 1
ATOM 671 O O . GLN A 1 87 ? -11.579 13.775 7.056 1.00 82.44 87 GLN A O 1
ATOM 676 N N . ARG A 1 88 ? -12.118 14.802 5.143 1.00 84.06 88 ARG A N 1
ATOM 677 C CA . ARG A 1 88 ? -13.489 14.262 5.106 1.00 84.06 88 ARG A CA 1
ATOM 678 C C . ARG A 1 88 ? -13.508 12.735 5.059 1.00 84.06 88 ARG A C 1
ATOM 680 O O . ARG A 1 88 ? -14.466 12.116 5.514 1.00 84.06 88 ARG A O 1
ATOM 687 N N . LYS A 1 89 ? -12.492 12.123 4.452 1.00 84.75 89 LYS A N 1
ATOM 688 C CA . LYS A 1 89 ? -12.373 10.672 4.336 1.00 84.75 89 LYS A CA 1
ATOM 689 C C . LYS A 1 89 ? -11.868 10.040 5.626 1.00 84.75 89 LYS A C 1
ATOM 691 O O . LYS A 1 89 ? -12.515 9.119 6.111 1.00 84.75 89 LYS A O 1
ATOM 696 N N . LEU A 1 90 ? -10.832 10.609 6.239 1.00 87.81 90 LEU A N 1
ATOM 697 C CA . LEU A 1 90 ? -10.365 10.198 7.563 1.00 87.81 90 LEU A CA 1
ATOM 698 C C . LEU A 1 90 ? -11.479 10.314 8.609 1.00 87.81 90 LEU A C 1
ATOM 700 O O . LEU A 1 90 ? -11.731 9.348 9.314 1.00 87.81 90 LEU A O 1
ATOM 704 N N . SER A 1 91 ? -12.244 11.413 8.635 1.00 87.81 91 SER A N 1
ATOM 705 C CA . SER A 1 91 ? -13.391 11.539 9.550 1.00 87.81 91 SER A CA 1
ATOM 706 C C . SER A 1 91 ? -14.484 10.491 9.310 1.00 87.81 91 SER A C 1
ATOM 708 O O . SER A 1 91 ? -15.224 10.152 10.229 1.00 87.81 91 SER A O 1
ATOM 710 N N . ARG A 1 92 ? -14.634 9.982 8.080 1.00 85.94 92 ARG A N 1
ATOM 711 C CA . ARG A 1 92 ? -15.564 8.882 7.783 1.00 85.94 92 ARG A CA 1
ATOM 712 C C . ARG A 1 92 ? -15.017 7.545 8.281 1.00 85.94 92 ARG A C 1
ATOM 714 O O . ARG A 1 92 ? -15.717 6.846 9.003 1.00 85.94 92 ARG A O 1
ATOM 721 N N . TYR A 1 93 ? -13.758 7.245 7.972 1.00 87.56 93 TYR A N 1
ATOM 722 C CA . TYR A 1 93 ? -13.056 6.058 8.465 1.00 87.56 93 TYR A CA 1
ATOM 723 C C . TYR A 1 93 ? -12.972 6.012 9.991 1.00 87.56 93 TYR A C 1
ATOM 725 O O . TYR A 1 93 ? -13.006 4.938 10.578 1.00 87.56 93 TYR A O 1
ATOM 733 N N . GLU A 1 94 ? -12.917 7.167 10.647 1.00 89.06 94 GLU A N 1
ATOM 734 C CA . GLU A 1 94 ? -12.888 7.271 12.104 1.00 89.06 94 GLU A CA 1
ATOM 735 C C . GLU A 1 94 ? -14.238 6.891 12.712 1.00 89.06 94 GLU A C 1
ATOM 737 O O . GLU A 1 94 ? -14.286 6.161 13.701 1.00 89.06 94 GLU A O 1
ATOM 742 N N . LYS A 1 95 ? -15.334 7.346 12.088 1.00 85.88 95 LYS A N 1
ATOM 743 C CA . LYS A 1 95 ? -16.704 7.002 12.491 1.00 85.88 95 LYS A CA 1
ATOM 744 C C . LYS A 1 95 ? -16.997 5.513 12.334 1.00 85.88 95 LYS A C 1
ATOM 746 O O . LYS A 1 95 ? -17.709 4.965 13.164 1.00 85.88 95 LYS A O 1
ATOM 751 N N . TRP A 1 96 ? -16.467 4.878 11.290 1.00 82.69 96 TRP A N 1
ATOM 752 C CA . TRP A 1 96 ? -16.598 3.426 11.084 1.00 82.69 96 TRP A CA 1
ATOM 753 C C . TRP A 1 96 ? -15.605 2.617 11.905 1.00 82.69 96 TRP A C 1
ATOM 755 O O . TRP A 1 96 ? -15.802 1.433 12.135 1.00 82.69 96 TRP A O 1
ATOM 765 N N . GLY A 1 97 ? -14.570 3.281 12.398 1.00 87.25 97 GLY A N 1
ATOM 766 C CA . GLY A 1 97 ? -13.726 2.760 13.442 1.00 87.25 97 GLY A CA 1
ATOM 767 C C . GLY A 1 97 ? -12.539 1.929 12.991 1.00 87.25 97 GLY A C 1
ATOM 768 O O . GLY A 1 97 ? -11.980 1.233 13.837 1.00 87.25 97 GLY A O 1
ATOM 769 N N . PHE A 1 98 ? -12.119 2.048 11.729 1.00 89.12 98 PHE A N 1
ATOM 770 C CA . PHE A 1 98 ? -10.925 1.357 11.242 1.00 89.12 98 PHE A CA 1
ATOM 771 C C . PHE A 1 98 ? -9.704 1.678 12.119 1.00 89.12 98 PHE A C 1
ATOM 773 O O . PHE A 1 98 ? -9.528 2.833 12.517 1.00 89.12 98 PHE A O 1
ATOM 780 N N . PRO A 1 99 ? -8.890 0.677 12.478 1.00 91.94 99 PRO A N 1
ATOM 781 C CA . PRO A 1 99 ? -7.745 0.892 13.352 1.00 91.94 99 PRO A CA 1
ATOM 782 C C . PRO A 1 99 ? -6.604 1.608 12.618 1.00 91.94 99 PRO A C 1
ATOM 784 O O . PRO A 1 99 ? -5.985 2.514 13.186 1.00 91.94 99 PRO A O 1
ATOM 787 N N . GLU A 1 100 ? -6.383 1.288 11.340 1.00 94.44 100 GLU A N 1
ATOM 788 C CA . GLU A 1 100 ? -5.302 1.852 10.536 1.00 94.44 100 GLU A CA 1
ATOM 789 C C . GLU A 1 100 ? -5.738 2.180 9.097 1.00 94.44 100 GLU A C 1
ATOM 791 O O . GLU A 1 100 ? -6.470 1.437 8.441 1.00 94.44 100 GLU A O 1
ATOM 796 N N . VAL A 1 101 ? -5.277 3.327 8.587 1.00 92.50 101 VAL A N 1
ATOM 797 C CA . VAL A 1 101 ? -5.554 3.791 7.220 1.00 92.50 101 VAL A CA 1
ATOM 798 C C . VAL A 1 101 ? -4.267 4.249 6.550 1.00 92.50 101 VAL A C 1
ATOM 800 O O . VAL A 1 101 ? -3.556 5.111 7.070 1.00 92.50 101 VAL A O 1
ATOM 803 N N . TRP A 1 102 ? -3.989 3.731 5.357 1.00 92.44 102 TRP A N 1
ATOM 804 C CA . TRP A 1 102 ? -2.900 4.193 4.502 1.00 92.44 102 TRP A CA 1
ATOM 805 C C . TRP A 1 102 ? -3.448 5.058 3.384 1.00 92.44 102 TRP A C 1
ATOM 807 O O . TRP A 1 102 ? -4.296 4.633 2.602 1.00 92.44 102 TRP A O 1
ATOM 817 N N . MET A 1 103 ? -2.930 6.276 3.293 1.00 88.75 103 MET A N 1
ATOM 818 C CA . MET A 1 103 ? -3.326 7.247 2.287 1.00 88.75 103 MET A CA 1
ATOM 819 C C . MET A 1 103 ? -2.149 7.537 1.367 1.00 88.75 103 MET A C 1
ATOM 821 O O . MET A 1 103 ? -1.108 8.023 1.813 1.00 88.75 103 MET A O 1
ATOM 825 N N . VAL A 1 104 ? -2.334 7.294 0.073 1.00 86.50 104 VAL A N 1
ATOM 826 C CA . VAL A 1 104 ? -1.421 7.765 -0.967 1.00 86.50 104 VAL A CA 1
ATOM 827 C C . VAL A 1 104 ? -1.986 9.043 -1.563 1.00 86.50 104 VAL A C 1
ATOM 829 O O . VAL A 1 104 ? -3.022 9.031 -2.232 1.00 86.50 104 VAL A O 1
ATOM 832 N N . ALA A 1 105 ? -1.294 10.152 -1.333 1.00 79.56 105 ALA A N 1
ATOM 833 C CA . ALA A 1 105 ? -1.613 11.420 -1.967 1.00 79.56 105 ALA A CA 1
ATOM 834 C C . ALA A 1 105 ? -0.698 11.635 -3.185 1.00 79.56 105 ALA A C 1
ATOM 836 O O . ALA A 1 105 ? 0.526 11.501 -3.054 1.00 79.56 105 ALA A O 1
ATOM 837 N N . PRO A 1 106 ? -1.236 11.996 -4.366 1.00 67.50 106 PRO A N 1
ATOM 838 C CA . PRO A 1 106 ? -0.402 12.521 -5.437 1.00 67.50 106 PRO A CA 1
ATOM 839 C C . PRO A 1 106 ? 0.235 13.834 -4.958 1.00 67.50 106 PRO A C 1
ATOM 841 O O . PRO A 1 106 ? -0.433 14.646 -4.311 1.00 67.50 106 PRO A O 1
ATOM 844 N N . ASP A 1 107 ? 1.520 14.051 -5.249 1.00 63.59 107 ASP A N 1
ATOM 845 C CA . ASP A 1 107 ? 2.153 15.324 -4.904 1.00 63.59 107 ASP A CA 1
ATOM 846 C C . ASP A 1 107 ? 1.498 16.446 -5.724 1.00 63.59 107 ASP A C 1
ATOM 848 O O . ASP A 1 107 ? 1.268 16.306 -6.932 1.00 63.59 107 ASP A O 1
ATOM 852 N N . ARG A 1 108 ? 1.122 17.547 -5.066 1.00 54.25 108 ARG A N 1
ATOM 853 C CA . ARG A 1 108 ? 0.391 18.626 -5.739 1.00 54.25 108 ARG A CA 1
ATOM 854 C C . ARG A 1 108 ? 1.295 19.263 -6.793 1.00 54.25 108 ARG A C 1
ATOM 856 O O . ARG A 1 108 ? 2.425 19.646 -6.501 1.00 54.25 108 ARG A O 1
ATOM 863 N N . ARG A 1 109 ? 0.758 19.492 -7.997 1.00 45.84 109 ARG A N 1
ATOM 864 C CA . ARG A 1 109 ? 1.309 20.508 -8.904 1.00 45.84 109 ARG A CA 1
ATOM 865 C C . ARG A 1 109 ? 1.078 21.877 -8.272 1.00 45.84 109 ARG A C 1
ATOM 867 O O . ARG A 1 109 ? -0.022 22.417 -8.346 1.00 45.84 109 ARG A O 1
ATOM 874 N N . THR A 1 110 ? 2.107 22.456 -7.672 1.00 44.75 110 THR A N 1
ATOM 875 C CA . THR A 1 110 ? 2.194 23.915 -7.544 1.00 44.75 110 THR A CA 1
ATOM 876 C C . THR A 1 110 ? 2.797 24.443 -8.850 1.00 44.75 110 THR A C 1
ATOM 878 O O . THR A 1 110 ? 3.709 23.799 -9.363 1.00 44.75 110 THR A O 1
ATOM 881 N N . PRO A 1 111 ? 2.366 25.592 -9.406 1.00 48.44 111 PRO A N 1
ATOM 882 C CA . PRO A 1 111 ? 2.895 26.103 -10.681 1.00 48.44 111 PRO A CA 1
ATOM 883 C C . PRO A 1 111 ? 4.429 26.240 -10.729 1.00 48.44 111 PRO A C 1
ATOM 885 O O . PRO A 1 111 ? 5.014 26.240 -11.804 1.00 48.44 111 PRO A O 1
ATOM 888 N N . SER A 1 112 ? 5.079 26.325 -9.565 1.00 46.84 112 SER A N 1
ATOM 889 C CA . SER A 1 112 ? 6.527 26.461 -9.384 1.00 46.84 112 SER A CA 1
ATOM 890 C C . SER A 1 112 ? 7.278 25.165 -9.033 1.00 46.84 112 SER A C 1
ATOM 892 O O . SER A 1 112 ? 8.495 25.209 -8.864 1.00 46.84 112 SER A O 1
ATOM 894 N N . ARG A 1 113 ? 6.607 24.011 -8.901 1.00 45.81 113 ARG A N 1
ATOM 895 C CA . ARG A 1 113 ? 7.253 22.712 -8.637 1.00 45.81 113 ARG A CA 1
ATOM 896 C C . ARG A 1 113 ? 6.739 21.649 -9.598 1.00 45.81 113 ARG A C 1
ATOM 898 O O . ARG A 1 113 ? 5.535 21.472 -9.769 1.00 45.81 113 ARG A O 1
ATOM 905 N N . HIS A 1 114 ? 7.664 20.907 -10.204 1.00 47.81 114 HIS A N 1
ATOM 906 C CA . HIS A 1 114 ? 7.323 19.670 -10.901 1.00 47.81 114 HIS A CA 1
ATOM 907 C C . HIS A 1 114 ? 6.606 18.720 -9.935 1.00 47.81 114 HIS A C 1
ATOM 909 O O . HIS A 1 114 ? 6.912 18.706 -8.743 1.00 47.81 114 HIS A O 1
ATOM 915 N N . ALA A 1 115 ? 5.621 17.972 -10.443 1.00 57.81 115 ALA A N 1
ATOM 916 C CA . ALA A 1 115 ? 4.882 17.001 -9.642 1.00 57.81 115 ALA A CA 1
ATOM 917 C C . ALA A 1 115 ? 5.881 16.015 -9.018 1.00 57.81 115 ALA A C 1
ATOM 919 O O . ALA A 1 115 ? 6.571 15.304 -9.747 1.00 57.81 115 ALA A O 1
ATOM 920 N N . GLY A 1 116 ? 6.003 16.027 -7.691 1.00 60.53 116 GLY A N 1
ATOM 921 C CA . GLY A 1 116 ? 6.869 15.098 -6.977 1.00 60.53 116 GLY A CA 1
ATOM 922 C C . GLY A 1 116 ? 6.295 13.682 -6.936 1.00 60.53 116 GLY A C 1
ATOM 923 O O . GLY A 1 116 ? 5.168 13.414 -7.369 1.00 60.53 116 GLY A O 1
ATOM 924 N N . ALA A 1 117 ? 7.098 12.756 -6.414 1.00 66.69 117 ALA A N 1
ATOM 925 C CA . ALA A 1 117 ? 6.669 11.382 -6.206 1.00 66.69 117 ALA A CA 1
ATOM 926 C C . ALA A 1 117 ? 5.485 11.327 -5.214 1.00 66.69 117 ALA A C 1
ATOM 928 O O . ALA A 1 117 ? 5.470 12.082 -4.235 1.00 66.69 117 ALA A O 1
ATOM 929 N N . PRO A 1 118 ? 4.486 10.457 -5.451 1.00 72.31 118 PRO A N 1
ATOM 930 C CA . PRO A 1 118 ? 3.417 10.184 -4.498 1.00 72.31 118 PRO A CA 1
ATOM 931 C C . PRO A 1 118 ? 3.934 9.941 -3.088 1.00 72.31 118 PRO A C 1
ATOM 933 O O . PRO A 1 118 ? 4.964 9.291 -2.887 1.00 72.31 118 PRO A O 1
ATOM 936 N N . ARG A 1 119 ? 3.171 10.435 -2.113 1.00 84.25 119 ARG A N 1
ATOM 937 C CA . ARG A 1 119 ? 3.511 10.311 -0.699 1.00 84.25 119 ARG A CA 1
ATOM 938 C C . ARG A 1 119 ? 2.560 9.360 -0.008 1.00 84.25 119 ARG A C 1
ATOM 940 O O . ARG A 1 119 ? 1.345 9.525 -0.112 1.00 84.25 119 ARG A O 1
ATOM 947 N N . VAL A 1 120 ? 3.134 8.417 0.727 1.00 88.81 120 VAL A N 1
ATOM 948 C CA . VAL A 1 120 ? 2.397 7.492 1.586 1.00 88.81 120 VAL A CA 1
ATOM 949 C C . VAL A 1 120 ? 2.328 8.084 2.993 1.00 88.81 120 VAL A C 1
ATOM 951 O O . VAL A 1 120 ? 3.314 8.600 3.529 1.00 88.81 120 VAL A O 1
ATOM 954 N N . ALA A 1 121 ? 1.149 8.039 3.603 1.00 91.31 121 ALA A N 1
ATOM 955 C CA . ALA A 1 121 ? 0.943 8.394 4.998 1.00 91.31 121 ALA A CA 1
ATOM 956 C C . ALA A 1 121 ? 0.138 7.303 5.704 1.00 91.31 121 ALA A C 1
ATOM 958 O O . ALA A 1 121 ? -0.912 6.892 5.217 1.00 91.31 121 ALA A O 1
ATOM 959 N N . ILE A 1 122 ? 0.629 6.879 6.866 1.00 93.38 122 ILE A N 1
ATOM 960 C CA . ILE A 1 122 ? -0.055 5.943 7.756 1.00 93.38 122 ILE A CA 1
ATOM 961 C C . ILE A 1 122 ? -0.793 6.758 8.813 1.00 93.38 122 ILE A C 1
ATOM 963 O O . ILE A 1 122 ? -0.213 7.662 9.423 1.00 93.38 122 ILE A O 1
ATOM 967 N N . HIS A 1 123 ? -2.064 6.447 9.024 1.00 94.50 123 HIS A N 1
ATOM 968 C CA . HIS A 1 123 ? -2.919 7.058 10.027 1.00 94.50 123 HIS A CA 1
ATOM 969 C C . HIS A 1 123 ? -3.415 5.985 10.992 1.00 94.50 123 HIS A C 1
ATOM 971 O O . HIS A 1 123 ? -4.119 5.069 10.579 1.00 94.50 123 HIS A O 1
ATOM 977 N N . LEU A 1 124 ? -3.071 6.124 12.273 1.00 95.19 124 LEU A N 1
ATOM 978 C CA . LEU A 1 124 ? -3.521 5.229 13.340 1.00 95.19 124 LEU A CA 1
ATOM 979 C C . LEU A 1 124 ? -4.663 5.876 14.111 1.00 95.19 124 LEU A C 1
ATOM 981 O O . LEU A 1 124 ? -4.591 7.061 14.465 1.00 95.19 124 LEU A O 1
ATOM 985 N N . ARG A 1 125 ? -5.725 5.115 14.360 1.00 95.06 125 ARG A N 1
ATOM 986 C CA . ARG A 1 125 ? -6.869 5.586 15.133 1.00 95.06 125 ARG A CA 1
ATOM 987 C C . ARG A 1 125 ? -6.491 5.683 16.605 1.00 95.06 125 ARG A C 1
ATOM 989 O O . ARG A 1 125 ? -5.949 4.759 17.201 1.00 95.06 125 ARG A O 1
ATOM 996 N N . THR A 1 126 ? -6.830 6.810 17.216 1.00 93.62 126 THR A N 1
ATOM 997 C CA . THR A 1 126 ? -6.707 7.034 18.659 1.00 93.62 126 THR A CA 1
ATOM 998 C C . THR A 1 126 ? -8.062 7.422 19.242 1.00 93.62 126 THR A C 1
ATOM 1000 O O . THR A 1 126 ? -9.039 7.613 18.516 1.00 93.62 126 THR A O 1
ATOM 1003 N N . ARG A 1 127 ? -8.126 7.613 20.565 1.00 90.00 127 ARG A N 1
ATOM 1004 C CA . ARG A 1 127 ? -9.324 8.151 21.234 1.00 90.00 127 ARG A CA 1
ATOM 1005 C C . ARG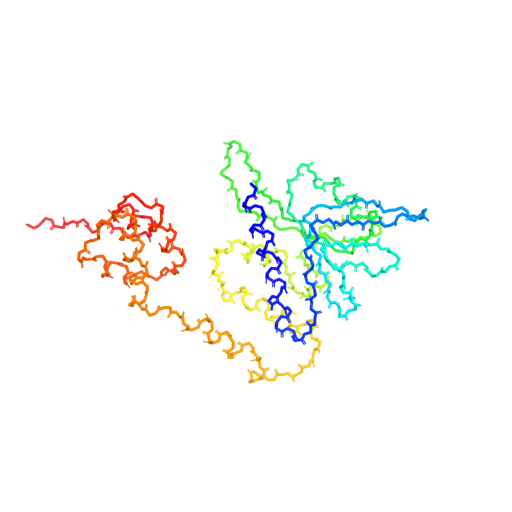 A 1 127 ? -9.693 9.570 20.786 1.00 90.00 127 ARG A C 1
ATOM 1007 O O . ARG A 1 127 ? -10.828 9.976 20.991 1.00 90.00 127 ARG A O 1
ATOM 1014 N N . LEU A 1 128 ? -8.745 10.317 20.216 1.00 91.06 128 LEU A N 1
ATOM 1015 C CA . LEU A 1 128 ? -8.927 11.698 19.754 1.00 91.06 128 LEU A CA 1
ATOM 1016 C C . LEU A 1 128 ? -9.016 11.798 18.221 1.00 91.06 128 LEU A C 1
ATOM 1018 O O . LEU A 1 128 ? -8.915 12.892 17.673 1.00 91.06 128 LEU A O 1
ATOM 1022 N N . GLY A 1 129 ? -9.159 10.658 17.539 1.00 91.94 129 GLY A N 1
ATOM 1023 C CA . GLY A 1 129 ? -9.171 10.554 16.083 1.00 91.94 129 GLY A CA 1
ATOM 1024 C C . GLY A 1 129 ? -7.849 10.064 15.503 1.00 91.94 129 GLY A C 1
ATOM 1025 O O . GLY A 1 129 ? -7.016 9.484 16.208 1.00 91.94 129 GLY A O 1
ATOM 1026 N N . TYR A 1 130 ? -7.664 10.241 14.197 1.00 94.31 130 TYR A N 1
ATOM 1027 C CA . TYR A 1 130 ? -6.476 9.742 13.502 1.00 94.31 130 TYR A CA 1
ATOM 1028 C C . TYR A 1 130 ? -5.239 10.606 13.734 1.00 94.31 130 TYR A C 1
ATOM 1030 O O . TYR A 1 130 ? -5.245 11.811 13.481 1.00 94.31 130 TYR A O 1
ATOM 1038 N N . VAL A 1 131 ? -4.133 9.956 14.092 1.00 93.69 131 VAL A N 1
ATOM 1039 C CA . VAL A 1 131 ? -2.802 10.571 14.135 1.00 93.69 131 VAL A CA 1
ATOM 1040 C C . VAL A 1 131 ? -1.919 9.972 13.052 1.00 93.69 131 VAL A C 1
ATOM 1042 O O . VAL A 1 131 ? -1.997 8.782 12.754 1.00 93.69 131 VAL A O 1
ATOM 1045 N N . ARG A 1 132 ? -1.070 10.799 12.437 1.00 93.50 132 ARG A N 1
ATOM 1046 C CA . ARG A 1 132 ? -0.088 10.302 11.472 1.00 93.50 132 ARG A CA 1
ATOM 1047 C C . ARG A 1 132 ? 0.995 9.522 12.215 1.00 93.50 132 ARG A C 1
ATOM 1049 O O . ARG A 1 132 ? 1.568 10.043 13.168 1.00 93.50 132 ARG A O 1
ATOM 1056 N N . ALA A 1 133 ? 1.301 8.322 11.742 1.00 93.06 133 ALA A N 1
ATOM 1057 C CA . ALA A 1 133 ? 2.327 7.460 12.304 1.00 93.06 133 ALA A CA 1
ATOM 1058 C C . ALA A 1 133 ? 3.482 7.243 11.313 1.00 93.06 133 ALA A C 1
ATOM 1060 O O . ALA A 1 133 ? 3.271 7.259 10.097 1.00 93.06 133 ALA A O 1
ATOM 1061 N N . PRO A 1 134 ? 4.714 7.039 11.810 1.00 92.94 134 PRO A N 1
ATOM 1062 C CA . PRO A 1 134 ? 5.857 6.715 10.960 1.00 92.94 134 PRO A CA 1
ATOM 1063 C C . PRO A 1 134 ? 5.878 5.243 10.524 1.00 92.94 134 PRO A C 1
ATOM 1065 O O . PRO A 1 134 ? 6.603 4.902 9.592 1.00 92.94 134 PRO A O 1
ATOM 1068 N N . ARG A 1 135 ? 5.134 4.365 11.205 1.00 94.38 135 ARG A N 1
ATOM 1069 C CA . ARG A 1 135 ? 5.135 2.911 11.002 1.00 94.38 135 ARG A CA 1
ATOM 1070 C C . ARG A 1 135 ? 3.730 2.346 11.134 1.00 94.38 135 ARG A C 1
ATOM 1072 O O . ARG A 1 135 ? 2.911 2.931 11.842 1.00 94.38 135 ARG A O 1
ATOM 1079 N N . SER A 1 136 ? 3.505 1.223 10.464 1.00 93.31 136 SER A N 1
ATOM 1080 C CA . SER A 1 136 ? 2.280 0.441 10.597 1.00 93.31 136 SER A CA 1
ATOM 1081 C C . SER A 1 136 ? 2.223 -0.251 11.958 1.00 93.31 136 SER A C 1
ATOM 1083 O O . SER A 1 136 ? 3.256 -0.706 12.463 1.00 93.31 136 SER A O 1
ATOM 1085 N N . ALA A 1 137 ? 1.034 -0.294 12.557 1.00 91.19 137 ALA A N 1
ATOM 1086 C CA . ALA A 1 137 ? 0.763 -1.099 13.741 1.00 91.19 137 ALA A CA 1
ATOM 1087 C C . ALA A 1 137 ? 0.495 -2.560 13.343 1.00 91.19 137 ALA A C 1
ATOM 1089 O O . ALA A 1 137 ? 1.007 -3.468 13.994 1.00 91.19 137 ALA A O 1
ATOM 1090 N N . GLU A 1 138 ? -0.220 -2.760 12.235 1.00 89.19 138 GLU A N 1
ATOM 1091 C CA . GLU A 1 138 ? -0.663 -4.075 11.747 1.00 89.19 138 GLU A CA 1
ATOM 1092 C C . GLU A 1 138 ? 0.385 -4.833 10.922 1.00 89.19 138 GLU A C 1
ATOM 1094 O O . GLU A 1 138 ? 0.370 -6.062 10.844 1.00 89.19 138 GLU A O 1
ATOM 1099 N N . LEU A 1 139 ? 1.327 -4.112 10.309 1.00 88.12 139 LEU A N 1
ATOM 1100 C CA . LEU A 1 139 ? 2.455 -4.659 9.552 1.00 88.12 139 LEU A CA 1
ATOM 1101 C C . LEU A 1 139 ? 3.764 -4.242 10.252 1.00 88.12 139 LEU A C 1
ATOM 1103 O O . LEU A 1 139 ? 4.404 -3.258 9.858 1.00 88.12 139 LEU A O 1
ATOM 1107 N N . PRO A 1 140 ? 4.171 -4.957 11.323 1.00 82.50 140 PRO A N 1
ATOM 1108 C CA . PRO A 1 140 ? 5.219 -4.518 12.231 1.00 82.50 140 PRO A CA 1
ATOM 1109 C C . PRO A 1 140 ? 6.531 -4.206 11.520 1.00 82.50 140 PRO A C 1
ATOM 1111 O O . PRO A 1 140 ? 6.992 -4.943 10.648 1.00 82.50 140 PRO A O 1
ATOM 1114 N N . SER A 1 141 ? 7.183 -3.129 11.960 1.00 82.44 141 SER A N 1
ATOM 1115 C CA . SER A 1 141 ? 8.445 -2.601 11.422 1.00 82.44 141 SER A CA 1
ATOM 1116 C C . SER A 1 141 ? 8.391 -2.004 10.014 1.00 82.44 141 SER A C 1
ATOM 1118 O O . SER A 1 141 ? 9.414 -1.461 9.594 1.00 82.44 141 SER A O 1
ATOM 1120 N N . TRP A 1 142 ? 7.262 -2.055 9.296 1.00 92.56 142 TRP A N 1
ATOM 1121 C CA . TRP A 1 142 ? 7.173 -1.406 7.991 1.00 92.56 142 TRP A CA 1
ATOM 1122 C C . TRP A 1 142 ? 6.887 0.084 8.157 1.00 92.56 142 TRP A C 1
ATOM 1124 O O . TRP A 1 142 ? 5.864 0.493 8.717 1.00 92.56 142 TRP A O 1
ATOM 1134 N N . SER A 1 143 ? 7.831 0.912 7.726 1.00 93.06 143 SER A N 1
ATOM 1135 C CA . SER A 1 143 ? 7.707 2.363 7.819 1.00 93.06 143 SER A CA 1
ATOM 1136 C C . SER A 1 143 ? 6.980 2.964 6.620 1.00 93.06 143 SER A C 1
ATOM 1138 O O . SER A 1 143 ? 7.033 2.442 5.509 1.00 93.06 143 SER A O 1
ATOM 1140 N N . ALA A 1 144 ? 6.355 4.125 6.827 1.00 90.62 144 ALA A N 1
ATOM 1141 C CA . ALA A 1 144 ? 5.768 4.904 5.739 1.00 90.62 144 ALA A CA 1
ATOM 1142 C C . ALA A 1 144 ? 6.810 5.263 4.662 1.00 90.62 144 ALA A C 1
ATOM 1144 O O . ALA A 1 144 ? 6.465 5.358 3.488 1.00 90.62 144 ALA A O 1
ATOM 1145 N N . GLU A 1 145 ? 8.076 5.442 5.055 1.00 90.12 145 GLU A N 1
ATOM 1146 C CA . GLU A 1 145 ? 9.192 5.725 4.147 1.00 90.12 145 GLU A CA 1
ATOM 1147 C C . GLU A 1 145 ? 9.541 4.520 3.272 1.00 90.12 145 GLU A C 1
ATOM 1149 O O . GLU A 1 145 ? 9.665 4.674 2.061 1.00 90.12 145 GLU A O 1
ATOM 1154 N N . GLU A 1 146 ? 9.624 3.321 3.850 1.00 91.81 146 GLU A N 1
ATOM 1155 C CA . GLU A 1 146 ? 9.866 2.082 3.100 1.00 91.81 146 GLU A CA 1
ATOM 1156 C C . GLU A 1 146 ? 8.694 1.739 2.180 1.00 91.81 146 GLU A C 1
ATOM 1158 O O . GLU A 1 146 ? 8.912 1.376 1.028 1.00 91.81 146 GLU A O 1
ATOM 1163 N N . ILE A 1 147 ? 7.449 1.904 2.648 1.00 90.88 147 ILE A N 1
ATOM 1164 C CA . ILE A 1 147 ? 6.263 1.720 1.798 1.00 90.88 147 ILE A CA 1
ATOM 1165 C C . ILE A 1 147 ? 6.301 2.727 0.645 1.00 90.88 147 ILE A C 1
ATOM 1167 O O . ILE A 1 147 ? 6.040 2.365 -0.497 1.00 90.88 147 ILE A O 1
ATOM 1171 N N . GLN A 1 148 ? 6.653 3.988 0.918 1.00 89.31 148 GLN A N 1
ATOM 1172 C CA . GLN A 1 148 ? 6.774 5.014 -0.115 1.00 89.31 148 GLN A CA 1
ATOM 1173 C C . GLN A 1 148 ? 7.895 4.707 -1.112 1.00 89.31 148 GLN A C 1
ATOM 1175 O O . GLN A 1 148 ? 7.709 4.954 -2.302 1.00 89.31 148 GLN A O 1
ATOM 1180 N N . ALA A 1 149 ? 9.047 4.216 -0.653 1.00 88.31 149 ALA A N 1
ATOM 1181 C CA . ALA A 1 149 ? 10.152 3.831 -1.523 1.00 88.31 149 ALA A CA 1
ATOM 1182 C C . ALA A 1 149 ? 9.715 2.698 -2.459 1.00 88.31 149 ALA A C 1
ATOM 1184 O O . ALA A 1 149 ? 9.699 2.903 -3.670 1.00 88.31 149 ALA A O 1
ATOM 1185 N N . ALA A 1 150 ? 9.217 1.592 -1.898 1.00 88.12 150 ALA A N 1
ATOM 1186 C CA . ALA A 1 150 ? 8.714 0.439 -2.643 1.00 88.12 150 ALA A CA 1
ATOM 1187 C C . ALA A 1 150 ? 7.586 0.807 -3.624 1.00 88.12 150 ALA A C 1
ATOM 1189 O O . ALA A 1 150 ? 7.540 0.343 -4.759 1.00 88.12 150 ALA A O 1
ATOM 1190 N N . PHE A 1 151 ? 6.669 1.683 -3.210 1.00 86.12 151 PHE A N 1
ATOM 1191 C CA . PHE A 1 151 ? 5.566 2.149 -4.051 1.00 86.12 151 PHE A CA 1
ATOM 1192 C C . PHE A 1 151 ? 6.021 3.027 -5.227 1.00 86.12 151 PHE A C 1
ATOM 1194 O O . PHE A 1 151 ? 5.335 3.114 -6.244 1.00 86.12 151 PHE A O 1
ATOM 1201 N N . ASN A 1 152 ? 7.153 3.715 -5.093 1.00 84.88 152 ASN A N 1
ATOM 1202 C CA . ASN A 1 152 ? 7.699 4.567 -6.146 1.00 84.88 152 ASN A CA 1
ATOM 1203 C C . ASN A 1 152 ? 8.726 3.844 -7.027 1.00 84.88 152 ASN A C 1
ATOM 1205 O O . ASN A 1 152 ? 9.246 4.457 -7.963 1.00 84.88 152 ASN A O 1
ATOM 1209 N N . GLU A 1 153 ? 9.003 2.567 -6.762 1.00 82.44 153 GLU A N 1
ATOM 1210 C CA . GLU A 1 153 ? 9.814 1.747 -7.654 1.00 82.44 153 GLU A CA 1
ATOM 1211 C C . GLU A 1 153 ? 9.110 1.554 -9.008 1.00 82.44 153 GLU A C 1
ATOM 1213 O O . GLU A 1 153 ? 7.873 1.535 -9.076 1.00 82.44 153 GLU A O 1
ATOM 1218 N N . PRO A 1 154 ? 9.879 1.455 -10.110 1.00 76.31 154 PRO A N 1
ATOM 1219 C CA . PRO A 1 154 ? 9.320 1.183 -11.426 1.00 76.31 154 PRO A CA 1
ATOM 1220 C C . PRO A 1 154 ? 8.493 -0.102 -11.431 1.00 76.31 154 PRO A C 1
ATOM 1222 O O . PRO A 1 154 ? 8.859 -1.100 -10.816 1.00 76.31 154 PRO A O 1
ATOM 1225 N N . GLU A 1 155 ? 7.392 -0.095 -12.177 1.00 70.12 155 GLU A N 1
ATOM 1226 C CA . GLU A 1 155 ? 6.551 -1.279 -12.336 1.00 70.12 155 GLU A CA 1
ATOM 1227 C C . GLU A 1 155 ? 7.369 -2.465 -12.880 1.00 70.12 155 GLU A C 1
ATOM 1229 O O . GLU A 1 155 ? 8.145 -2.322 -13.827 1.00 70.12 155 GLU A O 1
ATOM 1234 N N . GLY A 1 156 ? 7.219 -3.632 -12.249 1.00 69.19 156 GLY A N 1
ATOM 1235 C CA . GLY A 1 156 ? 7.984 -4.838 -12.580 1.00 69.19 156 GLY A CA 1
ATOM 1236 C C . GLY A 1 156 ? 9.421 -4.867 -12.043 1.00 69.19 156 GLY A C 1
ATOM 1237 O O . GLY A 1 156 ? 10.118 -5.852 -12.270 1.00 69.19 156 GLY A O 1
ATOM 1238 N N . PHE A 1 157 ? 9.867 -3.834 -11.326 1.00 74.38 157 PHE A N 1
ATOM 1239 C CA . PHE A 1 157 ? 11.146 -3.813 -10.621 1.00 74.38 157 PHE A CA 1
ATOM 1240 C C . PHE A 1 157 ? 10.918 -3.849 -9.108 1.00 74.38 157 PHE A C 1
ATOM 1242 O O . PHE A 1 157 ? 9.974 -3.241 -8.606 1.00 74.38 157 PHE A O 1
ATOM 1249 N N . MET A 1 158 ? 11.791 -4.557 -8.391 1.00 79.44 158 MET A N 1
ATOM 1250 C CA . MET A 1 158 ? 11.830 -4.532 -6.935 1.00 79.44 158 MET A CA 1
ATOM 1251 C C . MET A 1 158 ? 13.277 -4.457 -6.460 1.00 79.44 158 MET A C 1
ATOM 1253 O O . MET A 1 158 ? 14.088 -5.286 -6.867 1.00 79.44 158 MET A O 1
ATOM 1257 N N . SER A 1 159 ? 13.603 -3.471 -5.629 1.00 81.88 159 SER A N 1
ATOM 1258 C CA . SER A 1 159 ? 14.952 -3.349 -5.067 1.00 81.88 159 SER A CA 1
ATOM 1259 C C . SER A 1 159 ? 15.231 -4.410 -3.998 1.00 81.88 159 SER A C 1
ATOM 1261 O O . SER A 1 159 ? 14.309 -4.928 -3.356 1.00 81.88 159 SER A O 1
ATOM 1263 N N . ASP A 1 160 ? 16.514 -4.692 -3.757 1.00 82.50 160 ASP A N 1
ATOM 1264 C CA . ASP A 1 160 ? 16.948 -5.566 -2.663 1.00 82.50 160 ASP A CA 1
ATOM 1265 C C . ASP A 1 160 ? 16.495 -5.019 -1.302 1.00 82.50 160 ASP A C 1
ATOM 1267 O O . ASP A 1 160 ? 16.119 -5.787 -0.413 1.00 82.50 160 ASP A O 1
ATOM 1271 N N . GLU A 1 161 ? 16.462 -3.694 -1.144 1.00 85.00 161 GLU A N 1
ATOM 1272 C CA . GLU A 1 161 ? 15.957 -3.017 0.047 1.00 85.00 161 GLU A CA 1
ATOM 1273 C C . GLU A 1 161 ? 14.465 -3.287 0.263 1.00 85.00 161 GLU A C 1
ATOM 1275 O O . GLU A 1 161 ? 14.055 -3.632 1.378 1.00 85.00 161 GLU A O 1
ATOM 1280 N N . THR A 1 162 ? 13.653 -3.188 -0.794 1.00 86.62 162 THR A N 1
ATOM 1281 C CA . THR A 1 162 ? 12.223 -3.505 -0.729 1.00 86.62 162 THR A CA 1
ATOM 1282 C C . THR A 1 162 ? 12.015 -4.981 -0.406 1.00 86.62 162 THR A C 1
ATOM 1284 O O . THR A 1 162 ? 11.267 -5.298 0.519 1.00 86.62 162 THR A O 1
ATOM 1287 N N . ILE A 1 163 ? 12.729 -5.894 -1.070 1.00 84.00 163 ILE A N 1
ATOM 1288 C CA . ILE A 1 163 ? 12.657 -7.335 -0.778 1.00 84.00 163 ILE A CA 1
ATOM 1289 C C . ILE A 1 163 ? 13.029 -7.610 0.685 1.00 84.00 163 ILE A C 1
ATOM 1291 O O . ILE A 1 163 ? 12.321 -8.333 1.392 1.00 84.00 163 ILE A O 1
ATOM 1295 N N . ALA A 1 164 ? 14.120 -7.016 1.173 1.00 83.94 164 ALA A N 1
ATOM 1296 C CA . ALA A 1 164 ? 14.566 -7.173 2.551 1.00 83.94 164 ALA A CA 1
ATOM 1297 C C . ALA A 1 164 ? 13.526 -6.653 3.555 1.00 83.94 164 ALA A C 1
ATOM 1299 O O . ALA A 1 164 ? 13.287 -7.309 4.575 1.00 83.94 164 ALA A O 1
ATOM 1300 N N . ALA A 1 165 ? 12.879 -5.521 3.262 1.00 87.25 165 ALA A N 1
ATOM 1301 C CA . ALA A 1 165 ? 11.803 -4.972 4.079 1.00 87.25 165 ALA A CA 1
ATOM 1302 C C . ALA A 1 165 ? 10.579 -5.900 4.109 1.00 87.25 165 ALA A C 1
ATOM 1304 O O . ALA A 1 165 ? 10.142 -6.274 5.199 1.00 87.25 165 ALA A O 1
ATOM 1305 N N . LEU A 1 166 ? 10.077 -6.350 2.951 1.00 87.00 166 LEU A N 1
ATOM 1306 C CA . LEU A 1 166 ? 8.930 -7.267 2.874 1.00 87.00 166 LEU A CA 1
ATOM 1307 C C . LEU A 1 166 ? 9.209 -8.570 3.637 1.00 87.00 166 LEU A C 1
ATOM 1309 O O . LEU A 1 166 ? 8.378 -9.024 4.427 1.00 87.00 166 LEU A O 1
ATOM 1313 N N . ARG A 1 167 ? 10.420 -9.127 3.485 1.00 83.19 167 ARG A N 1
ATOM 1314 C CA . ARG A 1 167 ? 10.847 -10.332 4.209 1.00 83.19 167 ARG A CA 1
ATOM 1315 C C . ARG A 1 167 ? 10.910 -10.114 5.717 1.00 83.19 167 ARG A C 1
ATOM 1317 O O . ARG A 1 167 ? 10.473 -10.966 6.488 1.00 83.19 167 ARG A O 1
ATOM 1324 N N . ARG A 1 168 ? 11.460 -8.979 6.154 1.00 87.69 168 ARG A N 1
ATOM 1325 C CA . ARG A 1 168 ? 11.546 -8.614 7.575 1.00 87.69 168 ARG A CA 1
ATOM 1326 C C . ARG A 1 168 ? 10.156 -8.517 8.202 1.00 87.69 168 ARG A C 1
ATOM 1328 O O . ARG A 1 168 ? 9.941 -9.105 9.258 1.00 87.69 168 ARG A O 1
ATOM 1335 N N . VAL A 1 169 ? 9.226 -7.830 7.540 1.00 87.44 169 VAL A N 1
ATOM 1336 C CA . VAL A 1 169 ? 7.838 -7.683 8.003 1.00 87.44 169 VAL A CA 1
ATOM 1337 C C . VAL A 1 169 ? 7.147 -9.045 8.053 1.00 87.44 169 VAL A C 1
ATOM 1339 O O . VAL A 1 169 ? 6.603 -9.412 9.092 1.00 87.44 169 VAL A O 1
ATOM 1342 N N . GLY A 1 170 ? 7.248 -9.843 6.984 1.00 80.94 170 GLY A N 1
ATOM 1343 C CA . GLY A 1 170 ? 6.656 -11.183 6.926 1.00 80.94 170 GLY A CA 1
ATOM 1344 C C . GLY A 1 170 ? 7.156 -12.116 8.034 1.00 80.94 170 GLY A C 1
ATOM 1345 O O . GLY A 1 170 ? 6.357 -12.839 8.629 1.00 80.94 170 GLY A O 1
ATOM 1346 N N . ARG A 1 171 ? 8.455 -12.060 8.370 1.00 79.00 171 ARG A N 1
ATOM 1347 C CA . ARG A 1 171 ? 9.032 -12.813 9.498 1.00 79.00 171 ARG A CA 1
ATOM 1348 C C . ARG A 1 171 ? 8.483 -12.355 10.847 1.00 79.00 171 ARG A C 1
ATOM 1350 O O . ARG A 1 171 ? 8.066 -13.192 11.639 1.00 79.00 171 ARG A O 1
ATOM 1357 N N . LEU A 1 172 ? 8.438 -11.046 11.099 1.00 80.00 172 LEU A N 1
ATOM 1358 C CA . LEU A 1 172 ? 7.919 -10.507 12.363 1.00 80.00 172 LEU A CA 1
ATOM 1359 C C . LEU A 1 172 ? 6.442 -10.850 12.570 1.00 80.00 172 LEU A C 1
ATOM 1361 O O . LEU A 1 172 ? 6.044 -11.219 13.669 1.00 80.00 172 LEU A O 1
ATOM 1365 N N . MET A 1 173 ? 5.641 -10.802 11.506 1.00 77.81 173 MET A N 1
ATOM 1366 C CA . MET A 1 173 ? 4.228 -11.190 11.550 1.00 77.81 173 MET A CA 1
ATOM 1367 C C . MET A 1 173 ? 3.989 -12.690 11.756 1.00 77.81 173 MET A C 1
ATOM 1369 O O . MET A 1 173 ? 2.860 -13.092 12.049 1.00 77.81 173 MET A O 1
ATOM 1373 N N . ARG A 1 174 ? 5.002 -13.538 11.545 1.00 71.75 174 ARG A N 1
ATOM 1374 C CA . ARG A 1 174 ? 4.910 -14.972 11.841 1.00 71.75 174 ARG A CA 1
ATOM 1375 C C . ARG A 1 174 ? 5.066 -15.245 13.342 1.00 71.75 174 ARG A C 1
ATOM 1377 O O . ARG A 1 174 ? 4.476 -16.207 13.814 1.00 71.75 174 ARG A O 1
ATOM 1384 N N . GLY A 1 175 ? 5.798 -14.387 14.060 1.00 60.59 175 GLY A N 1
ATOM 1385 C CA . GLY A 1 175 ? 6.174 -14.569 15.464 1.00 60.59 175 GLY A CA 1
ATOM 1386 C C . GLY A 1 175 ? 7.139 -15.744 15.634 1.00 60.59 175 GLY A C 1
ATOM 1387 O O . GLY A 1 175 ? 6.698 -16.879 15.541 1.00 60.59 175 GLY A O 1
ATOM 1388 N N . ASP A 1 176 ? 8.438 -15.472 15.820 1.00 47.47 176 ASP A N 1
ATOM 1389 C CA . ASP A 1 176 ? 9.535 -16.373 16.253 1.00 47.47 176 ASP A CA 1
ATOM 1390 C C . ASP A 1 176 ? 9.422 -17.889 15.957 1.00 47.47 176 ASP A C 1
ATOM 1392 O O . ASP A 1 176 ? 9.859 -18.729 16.742 1.00 47.47 176 ASP A O 1
ATOM 1396 N N . ALA A 1 177 ? 8.875 -18.280 14.807 1.00 42.81 177 ALA A N 1
ATOM 1397 C CA . ALA A 1 177 ? 8.938 -19.652 14.332 1.00 42.81 177 ALA A CA 1
ATOM 1398 C C . ALA A 1 177 ? 10.209 -19.789 13.494 1.00 42.81 177 ALA A C 1
ATOM 1400 O O . ALA A 1 177 ? 10.244 -19.393 12.325 1.00 42.81 177 ALA A O 1
ATOM 1401 N N . ASP A 1 178 ? 11.241 -20.305 14.159 1.00 44.50 178 ASP A N 1
ATOM 1402 C CA . ASP A 1 178 ? 12.548 -20.687 13.633 1.00 44.50 178 ASP A CA 1
ATOM 1403 C C . ASP A 1 178 ? 12.377 -21.554 12.376 1.00 44.50 178 ASP A C 1
ATOM 1405 O O . ASP A 1 178 ? 12.055 -22.741 12.426 1.00 44.50 178 ASP A O 1
ATOM 1409 N N . VAL A 1 179 ? 12.542 -20.924 11.219 1.00 46.62 179 VAL A N 1
ATOM 1410 C CA . VAL A 1 179 ? 12.607 -21.580 9.919 1.00 46.62 179 VAL A CA 1
ATOM 1411 C C . VAL A 1 179 ? 13.943 -21.145 9.350 1.00 46.62 179 VAL A C 1
ATOM 1413 O O . VAL A 1 179 ? 14.131 -19.976 9.007 1.00 46.62 179 VAL A O 1
ATOM 1416 N N . GLY A 1 180 ? 14.899 -22.074 9.362 1.00 45.16 180 GLY A N 1
ATOM 1417 C CA . GLY A 1 180 ? 16.238 -21.849 8.835 1.00 45.16 180 GLY A CA 1
ATOM 1418 C C . GLY A 1 180 ? 16.199 -21.421 7.361 1.00 45.16 180 GLY A C 1
ATOM 1419 O O . GLY A 1 180 ? 15.188 -21.624 6.684 1.00 45.16 180 GLY A O 1
ATOM 1420 N N . PRO A 1 181 ? 17.295 -20.844 6.838 1.00 47.88 181 PRO A N 1
ATOM 1421 C CA . PRO A 1 181 ? 17.357 -20.267 5.490 1.00 47.88 181 PRO A CA 1
ATOM 1422 C C . PRO A 1 181 ? 16.961 -21.228 4.351 1.00 47.88 181 PRO A C 1
ATOM 1424 O O . PRO A 1 181 ? 16.651 -20.758 3.260 1.00 47.88 181 PRO A O 1
ATOM 1427 N N . ASP A 1 182 ? 16.936 -22.540 4.603 1.00 40.91 182 ASP A N 1
ATOM 1428 C CA . ASP A 1 182 ? 16.607 -23.581 3.623 1.00 40.91 182 ASP A CA 1
ATOM 1429 C C . ASP A 1 182 ? 15.106 -23.902 3.497 1.00 40.91 182 ASP A C 1
ATOM 1431 O O . ASP A 1 182 ? 14.694 -24.493 2.501 1.00 40.91 182 ASP A O 1
ATOM 1435 N N . ASP A 1 183 ? 14.267 -23.468 4.442 1.00 45.62 183 ASP A N 1
ATOM 1436 C CA . ASP A 1 183 ? 12.815 -23.707 4.421 1.00 45.62 183 ASP A CA 1
ATOM 1437 C C . ASP A 1 183 ? 12.021 -22.463 3.972 1.00 45.62 183 ASP A C 1
ATOM 1439 O O . ASP A 1 183 ? 10.812 -22.337 4.195 1.00 45.62 183 ASP A O 1
ATOM 1443 N N . ASP A 1 184 ? 12.676 -21.521 3.296 1.00 44.59 184 ASP A N 1
ATOM 1444 C CA . ASP A 1 184 ? 12.014 -20.386 2.660 1.00 44.59 184 ASP A CA 1
ATOM 1445 C C . ASP A 1 184 ? 11.376 -20.853 1.328 1.00 44.59 184 ASP A C 1
ATOM 1447 O O . ASP A 1 184 ? 12.092 -21.090 0.350 1.00 44.59 184 ASP A O 1
ATOM 1451 N N . PRO A 1 185 ? 10.036 -21.020 1.229 1.00 47.66 185 PRO A N 1
ATOM 1452 C CA . PRO A 1 185 ? 9.382 -21.510 0.002 1.00 47.66 185 PRO A CA 1
ATOM 1453 C C . PRO A 1 185 ? 9.464 -20.477 -1.131 1.00 47.66 185 PRO A C 1
ATOM 1455 O O . PRO A 1 185 ? 9.113 -20.745 -2.277 1.00 47.66 185 PRO A O 1
ATOM 1458 N N . VAL A 1 186 ? 9.911 -19.279 -0.773 1.00 45.62 186 VAL A N 1
ATOM 1459 C CA . VAL A 1 186 ? 10.210 -18.176 -1.649 1.00 45.62 186 VAL A CA 1
ATOM 1460 C C . VAL A 1 186 ? 11.431 -18.520 -2.507 1.00 45.62 186 VAL A C 1
ATOM 1462 O O . VAL A 1 186 ? 11.445 -18.172 -3.677 1.00 45.62 186 VAL A O 1
ATOM 1465 N N . LEU A 1 187 ? 12.410 -19.299 -2.024 1.00 48.59 187 LEU A N 1
ATOM 1466 C CA . LEU A 1 187 ? 13.634 -19.576 -2.785 1.00 48.59 187 LEU A CA 1
ATOM 1467 C C . LEU A 1 187 ? 13.402 -20.299 -4.125 1.00 48.59 187 LEU A C 1
ATOM 1469 O O . LEU A 1 187 ? 14.043 -19.890 -5.085 1.00 48.59 187 LEU A O 1
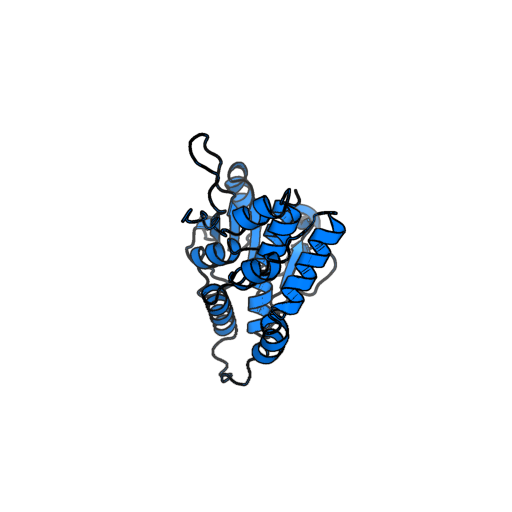ATOM 1473 N N . PRO A 1 188 ? 12.537 -21.322 -4.274 1.00 45.50 188 PRO A N 1
ATOM 1474 C CA . PRO A 1 188 ? 12.312 -21.946 -5.581 1.00 45.50 188 PRO A CA 1
ATOM 1475 C C . PRO A 1 188 ? 11.405 -21.124 -6.507 1.00 45.50 188 PRO A C 1
ATOM 1477 O O . PRO A 1 188 ? 11.696 -21.037 -7.697 1.00 45.50 188 PRO A O 1
ATOM 1480 N N . ALA A 1 189 ? 10.345 -20.497 -5.981 1.00 44.34 189 ALA A N 1
ATOM 1481 C CA . ALA A 1 189 ? 9.411 -19.694 -6.778 1.00 44.34 189 ALA A CA 1
ATOM 1482 C C . ALA A 1 189 ? 10.030 -18.351 -7.209 1.00 44.34 189 ALA A C 1
ATOM 1484 O O . ALA A 1 189 ? 9.951 -17.989 -8.378 1.00 44.34 189 ALA A O 1
ATOM 1485 N N . GLU A 1 190 ? 10.775 -17.679 -6.323 1.00 42.94 190 GLU A N 1
ATOM 1486 C CA . GLU A 1 190 ? 11.574 -16.498 -6.670 1.00 42.94 190 GLU A CA 1
ATOM 1487 C C . GLU A 1 190 ? 12.812 -16.866 -7.494 1.00 42.94 190 GLU A C 1
ATOM 1489 O O . GLU A 1 190 ? 13.157 -16.123 -8.400 1.00 42.94 190 GLU A O 1
ATOM 1494 N N . ARG A 1 191 ? 13.476 -18.019 -7.304 1.00 44.59 191 ARG A N 1
ATOM 1495 C CA . ARG A 1 191 ? 14.535 -18.428 -8.256 1.00 44.59 191 ARG A CA 1
ATOM 1496 C C . ARG A 1 191 ? 13.976 -18.805 -9.627 1.00 44.59 191 ARG A C 1
ATOM 1498 O O . ARG A 1 191 ? 14.706 -18.658 -10.595 1.00 44.59 191 ARG A O 1
ATOM 1505 N N . GLY A 1 192 ? 12.740 -19.285 -9.729 1.00 40.03 192 GLY A N 1
ATOM 1506 C CA . GLY A 1 192 ? 12.095 -19.591 -11.007 1.00 40.03 192 GLY A CA 1
ATOM 1507 C C . GLY A 1 192 ? 11.627 -18.339 -11.752 1.00 40.03 192 GLY A C 1
ATOM 1508 O O . GLY A 1 192 ? 11.872 -18.222 -12.948 1.00 40.03 192 GLY A O 1
ATOM 1509 N N . GLU A 1 193 ? 11.018 -17.383 -11.043 1.00 42.75 193 GLU A N 1
ATOM 1510 C CA . GLU A 1 193 ? 10.442 -16.165 -11.637 1.00 42.75 193 GLU A CA 1
ATOM 1511 C C . GLU A 1 193 ? 11.395 -14.953 -11.653 1.00 42.75 193 GLU A C 1
ATOM 1513 O O . GLU A 1 193 ? 11.260 -14.102 -12.527 1.00 42.75 193 GLU A O 1
ATOM 1518 N N . LEU A 1 194 ? 12.390 -14.871 -10.755 1.00 41.75 194 LEU A N 1
ATOM 1519 C CA . LEU A 1 194 ? 13.393 -13.785 -10.708 1.00 41.75 194 LEU A CA 1
ATOM 1520 C C . LEU A 1 194 ? 14.781 -14.180 -11.253 1.00 41.75 194 LEU A C 1
ATOM 1522 O O . LEU A 1 194 ? 15.654 -13.319 -11.310 1.00 41.75 194 LEU A O 1
ATOM 1526 N N . ARG A 1 195 ? 15.029 -15.439 -11.669 1.00 44.12 195 ARG A N 1
ATOM 1527 C CA . ARG A 1 195 ? 16.282 -15.810 -12.386 1.00 44.12 195 ARG A CA 1
ATOM 1528 C C . ARG A 1 195 ? 16.128 -16.166 -13.851 1.00 44.12 195 ARG A C 1
ATOM 1530 O O . ARG A 1 195 ? 17.148 -16.353 -14.510 1.00 44.12 195 ARG A O 1
ATOM 1537 N N . ALA A 1 196 ? 14.923 -16.175 -14.401 1.00 45.25 196 ALA A N 1
ATOM 1538 C CA . ALA A 1 196 ? 14.825 -15.882 -15.818 1.00 45.25 196 ALA A CA 1
ATOM 1539 C C . ALA A 1 196 ? 14.947 -14.360 -15.970 1.00 45.25 196 ALA A C 1
ATOM 1541 O O . ALA A 1 196 ? 13.992 -13.696 -16.357 1.00 45.25 196 ALA A O 1
ATOM 1542 N N . GLU A 1 197 ? 16.129 -13.790 -15.677 1.00 49.44 197 GLU A N 1
ATOM 1543 C CA . GLU A 1 197 ? 16.521 -12.666 -16.519 1.00 49.44 197 GLU A CA 1
ATOM 1544 C C . GLU A 1 197 ? 16.420 -13.233 -17.935 1.00 49.44 197 GLU A C 1
ATOM 1546 O O . GLU A 1 197 ? 17.078 -14.245 -18.214 1.00 49.44 197 GLU A O 1
ATOM 1551 N N . PRO A 1 198 ? 15.536 -12.697 -18.795 1.00 55.47 198 PRO A N 1
ATOM 1552 C CA . PRO A 1 198 ? 15.514 -13.134 -20.173 1.00 55.47 198 PRO A CA 1
ATOM 1553 C C . PRO A 1 198 ? 16.953 -13.020 -20.656 1.00 55.47 198 PRO A C 1
ATOM 1555 O O . PRO A 1 198 ? 17.619 -12.012 -20.385 1.00 55.47 198 PRO A O 1
ATOM 1558 N N . THR A 1 199 ? 17.462 -14.098 -21.256 1.00 70.44 199 THR A N 1
ATOM 1559 C CA . THR A 1 199 ? 18.826 -14.108 -21.779 1.00 70.44 199 THR A CA 1
ATOM 1560 C C . THR A 1 199 ? 19.021 -12.843 -22.606 1.00 70.44 199 THR A C 1
ATOM 1562 O O . THR A 1 199 ? 18.062 -12.303 -23.161 1.00 70.44 199 THR A O 1
ATOM 1565 N N . MET A 1 200 ? 20.247 -12.324 -22.674 1.00 70.62 200 MET A N 1
ATOM 1566 C CA . MET A 1 200 ? 20.523 -11.136 -23.490 1.00 70.62 200 MET A CA 1
ATOM 1567 C C . MET A 1 200 ? 19.901 -11.272 -24.893 1.00 70.62 200 MET A C 1
ATOM 1569 O O . MET A 1 200 ? 19.290 -10.333 -25.388 1.00 70.62 200 MET A O 1
ATOM 1573 N N . GLU A 1 201 ? 19.959 -12.485 -25.444 1.00 72.00 201 GLU A N 1
ATOM 1574 C CA . GLU A 1 201 ? 19.277 -12.930 -26.661 1.00 72.00 201 GLU A CA 1
ATOM 1575 C C . GLU A 1 201 ? 17.750 -12.745 -26.604 1.00 72.00 201 GLU A C 1
ATOM 1577 O O . GLU A 1 201 ? 17.224 -11.949 -27.370 1.00 72.00 201 GLU A O 1
ATOM 1582 N N . ALA A 1 202 ? 17.043 -13.320 -25.622 1.00 75.50 202 ALA A N 1
ATOM 1583 C CA . ALA A 1 202 ? 15.594 -13.136 -25.468 1.00 75.50 202 ALA A CA 1
ATOM 1584 C C . ALA A 1 202 ? 15.173 -11.664 -25.261 1.00 75.50 202 ALA A C 1
ATOM 1586 O O . ALA A 1 202 ? 14.057 -11.267 -25.594 1.00 75.50 202 ALA A O 1
ATOM 1587 N N . ARG A 1 203 ? 16.058 -10.833 -24.697 1.00 78.94 203 ARG A N 1
ATOM 1588 C CA . ARG A 1 203 ? 15.827 -9.388 -24.530 1.00 78.94 203 ARG A CA 1
ATOM 1589 C C . ARG A 1 203 ? 15.941 -8.639 -25.847 1.00 78.94 203 ARG A C 1
ATOM 1591 O O . ARG A 1 203 ? 15.167 -7.713 -26.072 1.00 78.94 203 ARG A O 1
ATOM 1598 N N . ILE A 1 204 ? 16.916 -9.014 -26.668 1.00 81.38 204 ILE A N 1
ATOM 1599 C CA . ILE A 1 204 ? 17.101 -8.468 -28.011 1.00 81.38 204 ILE A CA 1
ATOM 1600 C C . ILE A 1 204 ? 15.935 -8.908 -28.893 1.00 81.38 204 ILE A C 1
ATOM 1602 O O . ILE A 1 204 ? 15.315 -8.046 -29.500 1.00 81.38 204 ILE A O 1
ATOM 1606 N N . ASP A 1 205 ? 15.556 -10.186 -28.857 1.00 81.25 205 ASP A N 1
ATOM 1607 C CA . ASP A 1 205 ? 14.439 -10.725 -29.638 1.00 81.25 205 ASP A CA 1
ATOM 1608 C C . ASP A 1 205 ? 13.123 -9.997 -29.336 1.00 81.25 205 ASP A C 1
ATOM 1610 O O . ASP A 1 205 ? 12.409 -9.591 -30.249 1.00 81.25 205 ASP A O 1
ATOM 1614 N N . ALA A 1 206 ? 12.824 -9.749 -28.056 1.00 81.00 206 ALA A N 1
ATOM 1615 C CA . ALA A 1 206 ? 11.620 -9.020 -27.658 1.00 81.00 206 ALA A CA 1
ATOM 1616 C C . ALA A 1 206 ? 11.623 -7.551 -28.126 1.00 81.00 206 ALA A C 1
ATOM 1618 O O . ALA A 1 206 ? 10.566 -6.975 -28.400 1.00 81.00 206 ALA A O 1
ATOM 1619 N N . LEU A 1 207 ? 12.800 -6.923 -28.202 1.00 85.81 207 LEU A N 1
ATOM 1620 C CA . LEU A 1 207 ? 12.937 -5.569 -28.735 1.00 85.81 207 LEU A CA 1
ATOM 1621 C C . LEU A 1 207 ? 12.807 -5.573 -30.257 1.00 85.81 207 LEU A C 1
ATOM 1623 O O . LEU A 1 207 ? 12.018 -4.792 -30.779 1.00 85.81 207 LEU A O 1
ATOM 1627 N N . ASP A 1 208 ? 13.499 -6.469 -30.953 1.00 84.25 208 ASP A N 1
ATOM 1628 C CA . ASP A 1 208 ? 13.426 -6.614 -32.408 1.00 84.25 208 ASP A CA 1
ATOM 1629 C C . ASP A 1 208 ? 11.999 -6.930 -32.872 1.00 84.25 208 ASP A C 1
ATOM 1631 O O . ASP A 1 208 ? 11.523 -6.341 -33.848 1.00 84.25 208 ASP A O 1
ATOM 1635 N N . GLU A 1 209 ? 11.270 -7.780 -32.143 1.00 83.44 209 GLU A N 1
ATOM 1636 C CA . GLU A 1 209 ? 9.850 -8.042 -32.384 1.00 83.44 209 GLU A CA 1
ATOM 1637 C C . GLU A 1 209 ? 9.019 -6.759 -32.228 1.00 83.44 209 GLU A C 1
ATOM 1639 O O . GLU A 1 209 ? 8.219 -6.424 -33.104 1.00 83.44 209 GLU A O 1
ATOM 1644 N N . MET A 1 210 ? 9.246 -5.980 -31.165 1.00 85.75 210 MET A N 1
ATOM 1645 C CA . MET A 1 210 ? 8.547 -4.712 -30.934 1.00 85.75 210 MET A CA 1
ATOM 1646 C C . MET A 1 210 ? 8.844 -3.672 -32.027 1.00 85.75 210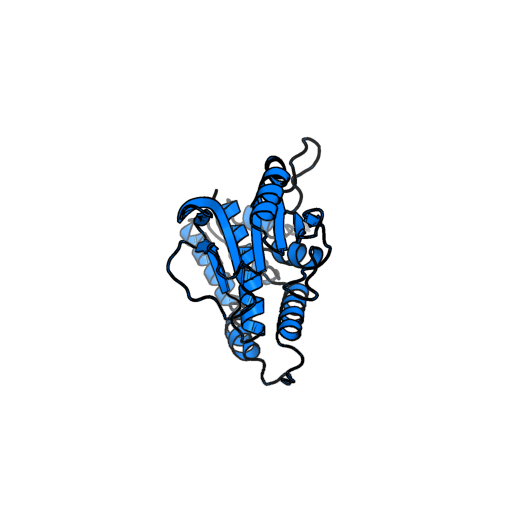 MET A C 1
ATOM 1648 O O . MET A 1 210 ? 7.920 -3.036 -32.535 1.00 85.75 210 MET A O 1
ATOM 1652 N N . PHE A 1 211 ? 10.108 -3.494 -32.423 1.00 87.56 211 PHE A N 1
ATOM 1653 C CA . PHE A 1 211 ? 10.485 -2.577 -33.505 1.00 87.56 211 PHE A CA 1
ATOM 1654 C C . PHE A 1 211 ? 9.875 -3.021 -34.841 1.00 87.56 211 PHE A C 1
ATOM 1656 O O . PHE A 1 211 ? 9.300 -2.195 -35.556 1.00 87.56 211 PHE A O 1
ATOM 1663 N N . SER A 1 212 ? 9.883 -4.327 -35.123 1.00 86.12 212 SER A N 1
ATOM 1664 C CA . SER A 1 212 ? 9.267 -4.912 -36.318 1.00 86.12 212 SER A CA 1
ATOM 1665 C C . SER A 1 212 ? 7.753 -4.688 -36.359 1.00 86.12 212 SER A C 1
ATOM 1667 O O . SER A 1 212 ? 7.230 -4.228 -37.375 1.00 86.12 212 SER A O 1
ATOM 1669 N N . LEU A 1 213 ? 7.044 -4.924 -35.248 1.00 86.25 213 LEU A N 1
ATOM 1670 C CA . LEU A 1 213 ? 5.601 -4.667 -35.128 1.00 86.25 213 LEU A CA 1
ATOM 1671 C C . LEU A 1 213 ? 5.248 -3.191 -35.346 1.00 86.25 213 LEU A C 1
ATOM 1673 O O . LEU A 1 213 ? 4.164 -2.872 -35.836 1.00 86.25 213 LEU A O 1
ATOM 1677 N N . ARG A 1 214 ? 6.166 -2.285 -35.001 1.00 89.56 214 ARG A N 1
ATOM 1678 C CA . ARG A 1 214 ? 6.012 -0.838 -35.190 1.00 89.56 214 ARG A CA 1
ATOM 1679 C C . ARG A 1 214 ? 6.496 -0.342 -36.556 1.00 89.56 214 ARG A C 1
ATOM 1681 O O . ARG A 1 214 ? 6.354 0.846 -36.836 1.00 89.56 214 ARG A O 1
ATOM 1688 N N . GLY A 1 215 ? 7.043 -1.216 -37.403 1.00 88.75 215 GLY A N 1
ATOM 1689 C CA . GLY A 1 215 ? 7.594 -0.847 -38.709 1.00 88.75 215 GLY A CA 1
ATOM 1690 C C . GLY A 1 215 ? 8.844 0.032 -38.621 1.00 88.75 215 GLY A C 1
ATOM 1691 O O . GLY A 1 215 ? 9.115 0.811 -39.533 1.00 88.75 215 GLY A O 1
ATOM 1692 N N . LEU A 1 216 ? 9.582 -0.057 -37.515 1.00 88.69 216 LEU A N 1
ATOM 1693 C CA . LEU A 1 216 ? 10.806 0.695 -37.281 1.00 88.69 216 LEU A CA 1
ATOM 1694 C C . LEU A 1 216 ? 12.018 -0.160 -37.659 1.00 88.69 216 LEU A C 1
ATOM 1696 O O . LEU A 1 216 ? 12.150 -1.297 -37.214 1.00 88.69 216 LEU A O 1
ATOM 1700 N N . ALA A 1 217 ? 12.912 0.397 -38.474 1.00 85.81 217 ALA A N 1
ATOM 1701 C CA . ALA A 1 217 ? 14.170 -0.258 -38.807 1.00 85.81 217 ALA A CA 1
ATOM 1702 C C . ALA A 1 217 ? 15.173 -0.103 -37.654 1.00 85.81 217 ALA A C 1
ATOM 1704 O O . ALA A 1 217 ? 15.326 0.995 -37.119 1.00 85.81 217 ALA A O 1
ATOM 1705 N N . VAL A 1 218 ? 15.867 -1.191 -37.320 1.00 86.06 218 VAL A N 1
ATOM 1706 C CA . VAL A 1 218 ? 16.983 -1.212 -36.365 1.00 86.06 218 VAL A CA 1
ATOM 1707 C C . VAL A 1 218 ? 18.300 -1.461 -37.097 1.00 86.06 218 VAL A C 1
ATOM 1709 O O . VAL A 1 218 ? 18.369 -2.224 -38.064 1.00 86.06 218 VAL A O 1
ATOM 1712 N N . SER A 1 219 ? 19.356 -0.782 -36.666 1.00 85.25 219 SER A N 1
ATOM 1713 C CA . SER A 1 219 ? 20.686 -0.885 -37.248 1.00 85.25 219 SER A CA 1
ATOM 1714 C C . SER A 1 219 ? 21.367 -2.196 -36.844 1.00 85.25 219 SER A C 1
ATOM 1716 O O . SER A 1 219 ? 21.143 -2.703 -35.745 1.00 85.25 219 SER A O 1
ATOM 1718 N N . PRO A 1 220 ? 22.317 -2.712 -37.644 1.00 78.38 220 PRO A N 1
ATOM 1719 C CA . PRO A 1 220 ? 23.124 -3.874 -37.255 1.00 78.38 220 PRO A CA 1
ATOM 1720 C C . PRO A 1 220 ? 23.937 -3.676 -35.962 1.00 78.38 220 PRO A C 1
ATOM 1722 O O . PRO A 1 220 ? 24.417 -4.640 -35.374 1.00 78.38 220 PRO A O 1
ATOM 1725 N N . SER A 1 221 ? 24.122 -2.425 -35.519 1.00 80.31 221 SER A N 1
ATOM 1726 C CA . SER A 1 221 ? 24.836 -2.085 -34.281 1.00 80.31 221 SER A CA 1
ATOM 1727 C C . SER A 1 221 ? 23.931 -2.004 -33.046 1.00 80.31 221 SER A C 1
ATOM 1729 O O . SER A 1 221 ? 24.435 -1.876 -31.927 1.00 80.31 221 SER A O 1
ATOM 1731 N N . PHE A 1 222 ? 22.613 -2.097 -33.235 1.00 81.75 222 PHE A N 1
ATOM 1732 C CA . PHE A 1 222 ? 21.596 -1.978 -32.194 1.00 81.75 222 PHE A CA 1
ATOM 1733 C C . PHE A 1 222 ? 21.818 -2.976 -31.053 1.00 81.75 222 PHE A C 1
ATOM 1735 O O . PHE A 1 222 ? 21.947 -2.587 -29.892 1.00 81.75 222 PHE A O 1
ATOM 1742 N N . THR A 1 223 ? 21.988 -4.252 -31.399 1.00 75.69 223 THR A N 1
ATOM 1743 C CA . THR A 1 223 ? 22.254 -5.366 -30.479 1.00 75.69 223 THR A CA 1
ATOM 1744 C C . THR A 1 223 ? 23.429 -5.072 -29.544 1.00 75.69 223 THR A C 1
ATOM 1746 O O . THR A 1 223 ? 23.329 -5.264 -28.334 1.00 75.69 223 THR A O 1
ATOM 1749 N N . VAL A 1 224 ? 24.533 -4.545 -30.087 1.00 76.69 224 VAL A N 1
ATOM 1750 C CA . VAL A 1 224 ? 25.753 -4.233 -29.323 1.00 76.69 224 VAL A CA 1
ATOM 1751 C C . VAL A 1 224 ? 25.510 -3.078 -28.348 1.00 76.69 224 VAL A C 1
ATOM 1753 O O . VAL A 1 224 ? 25.952 -3.129 -27.201 1.00 76.69 224 VAL A O 1
ATOM 1756 N N . ARG A 1 225 ? 24.767 -2.050 -28.775 1.00 78.25 225 ARG A N 1
ATOM 1757 C CA . ARG A 1 225 ? 24.456 -0.871 -27.949 1.00 78.25 225 ARG A CA 1
ATOM 1758 C C . ARG A 1 225 ? 23.486 -1.196 -26.816 1.00 78.25 225 ARG A C 1
ATOM 1760 O O . ARG A 1 225 ? 23.660 -0.700 -25.707 1.00 78.25 225 ARG A O 1
ATOM 1767 N N . VAL A 1 226 ? 22.497 -2.050 -27.072 1.00 74.38 226 VAL A N 1
ATOM 1768 C CA . VAL A 1 226 ? 21.542 -2.506 -26.053 1.00 74.38 226 VAL A CA 1
ATOM 1769 C C . VAL A 1 226 ? 22.202 -3.484 -25.077 1.00 74.38 226 VAL A C 1
ATOM 1771 O O . VAL A 1 226 ? 21.949 -3.396 -23.878 1.00 74.38 226 VAL A O 1
ATOM 1774 N N . ALA A 1 227 ? 23.104 -4.353 -25.551 1.00 71.31 227 ALA A N 1
ATOM 1775 C CA . ALA A 1 227 ? 23.875 -5.271 -24.703 1.00 71.31 227 ALA A CA 1
ATOM 1776 C C . ALA A 1 227 ? 24.798 -4.575 -23.704 1.00 71.31 227 ALA A C 1
ATOM 1778 O O . ALA A 1 227 ? 25.034 -5.097 -22.617 1.00 71.31 227 ALA A O 1
ATOM 1779 N N . ALA A 1 228 ? 25.279 -3.376 -24.030 1.00 68.81 228 ALA A N 1
ATOM 1780 C CA . ALA A 1 228 ? 26.092 -2.582 -23.117 1.00 68.81 228 ALA A CA 1
ATOM 1781 C C . ALA A 1 228 ? 25.295 -2.005 -21.924 1.00 68.81 228 ALA A C 1
ATOM 1783 O O . ALA A 1 228 ? 25.891 -1.490 -20.974 1.00 68.81 228 ALA A O 1
ATOM 1784 N N . LEU A 1 229 ? 23.957 -2.076 -21.940 1.00 67.75 229 LEU A N 1
ATOM 1785 C CA . LEU A 1 229 ? 23.099 -1.431 -20.950 1.00 67.75 229 LEU A CA 1
ATOM 1786 C C . LEU A 1 229 ? 22.475 -2.405 -19.947 1.00 67.75 229 LEU A C 1
ATOM 1788 O O . LEU A 1 229 ? 21.671 -3.272 -20.278 1.00 67.75 229 LEU A O 1
ATOM 1792 N N . HIS A 1 230 ? 22.715 -2.137 -18.665 1.00 68.06 230 HIS A N 1
ATOM 1793 C CA . HIS A 1 230 ? 22.091 -2.842 -17.543 1.00 68.06 230 HIS A CA 1
ATOM 1794 C C . HIS A 1 230 ? 20.766 -2.168 -17.140 1.00 68.06 230 HIS A C 1
ATOM 1796 O O . HIS A 1 230 ? 20.603 -1.684 -16.021 1.00 68.06 230 HIS A O 1
ATOM 1802 N N . ARG A 1 231 ? 19.819 -2.054 -18.081 1.00 75.00 231 ARG A N 1
ATOM 1803 C CA . ARG A 1 231 ? 18.468 -1.514 -17.818 1.00 75.00 231 ARG A CA 1
ATOM 1804 C C . ARG A 1 231 ? 17.446 -2.648 -17.736 1.00 75.00 231 ARG A C 1
ATOM 1806 O O . ARG A 1 231 ? 17.564 -3.558 -18.537 1.00 75.00 231 ARG A O 1
ATOM 1813 N N . PRO A 1 232 ? 16.434 -2.629 -16.856 1.00 73.81 232 PRO A N 1
ATOM 1814 C CA . PRO A 1 232 ? 15.421 -3.693 -16.810 1.00 73.81 232 PRO A CA 1
ATOM 1815 C C . PRO A 1 232 ? 14.632 -3.839 -18.128 1.00 73.81 232 PRO A C 1
ATOM 1817 O O . PRO A 1 232 ? 14.310 -2.834 -18.763 1.00 73.81 232 PRO A O 1
ATOM 1820 N N . LEU A 1 233 ? 14.264 -5.066 -18.532 1.00 75.75 233 LEU A N 1
ATOM 1821 C CA . LEU A 1 233 ? 13.511 -5.313 -19.779 1.00 75.75 233 LEU A CA 1
ATOM 1822 C 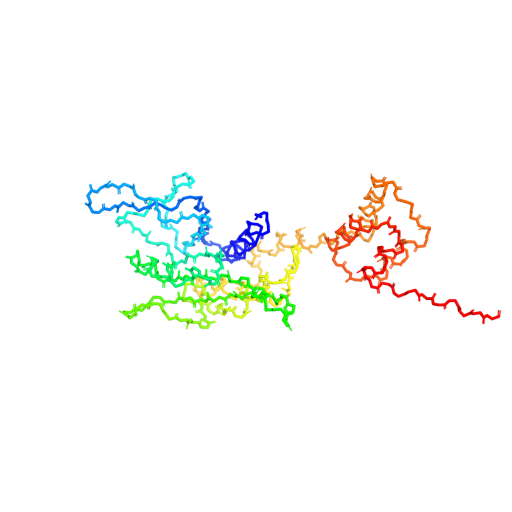C . LEU A 1 233 ? 12.183 -4.527 -19.870 1.00 75.75 233 LEU A C 1
ATOM 1824 O O . LEU A 1 233 ? 11.948 -3.935 -20.921 1.00 75.75 233 LEU A O 1
ATOM 1828 N N . PRO A 1 234 ? 11.346 -4.415 -18.817 1.00 73.38 234 PRO A N 1
ATOM 1829 C CA . PRO A 1 234 ? 10.117 -3.616 -18.890 1.00 73.38 234 PRO A CA 1
ATOM 1830 C C . PRO A 1 234 ? 10.370 -2.142 -19.236 1.00 73.38 234 PRO A C 1
ATOM 1832 O O . PRO A 1 234 ? 9.600 -1.525 -19.971 1.00 73.38 234 PRO A O 1
ATOM 1835 N N . TYR A 1 235 ? 11.483 -1.583 -18.752 1.00 77.56 235 TYR A N 1
ATOM 1836 C CA . TYR A 1 235 ? 11.897 -0.224 -19.089 1.00 77.56 235 TYR A CA 1
ATOM 1837 C C . TYR A 1 235 ? 12.300 -0.110 -20.565 1.00 77.56 235 TYR A C 1
ATOM 1839 O O . TYR A 1 235 ? 11.884 0.829 -21.241 1.00 77.56 235 TYR A O 1
ATOM 1847 N N . LEU A 1 236 ? 13.058 -1.086 -21.076 1.00 84.75 236 LEU A N 1
ATOM 1848 C CA . LEU A 1 236 ? 13.451 -1.140 -22.485 1.00 84.75 236 LEU A CA 1
ATOM 1849 C C . LEU A 1 236 ? 12.230 -1.289 -23.404 1.00 84.75 236 LEU A C 1
ATOM 1851 O O . LEU A 1 236 ? 12.100 -0.525 -24.352 1.00 84.75 236 LEU A O 1
ATOM 1855 N N . LEU A 1 237 ? 11.296 -2.194 -23.099 1.00 82.88 237 LEU A N 1
ATOM 1856 C CA . LEU A 1 237 ? 10.078 -2.388 -23.897 1.00 82.88 237 LEU A CA 1
ATOM 1857 C C . LEU A 1 237 ? 9.201 -1.134 -23.918 1.00 82.88 237 LEU A C 1
ATOM 1859 O O . LEU A 1 237 ? 8.669 -0.760 -24.961 1.00 82.88 237 LEU A O 1
ATOM 1863 N N . ARG A 1 238 ? 9.091 -0.434 -22.785 1.00 80.75 238 ARG A N 1
ATOM 1864 C CA . ARG A 1 238 ? 8.374 0.840 -22.723 1.00 80.75 238 ARG A CA 1
ATOM 1865 C C . ARG A 1 238 ? 9.054 1.921 -23.560 1.00 80.75 238 ARG A C 1
ATOM 1867 O O . ARG A 1 238 ? 8.378 2.614 -24.317 1.00 80.75 238 ARG A O 1
ATOM 1874 N N . ALA A 1 239 ? 10.374 2.060 -23.453 1.00 84.75 239 ALA A N 1
ATOM 1875 C CA . ALA A 1 239 ? 11.121 2.998 -24.284 1.00 84.75 239 ALA A CA 1
ATOM 1876 C C . ALA A 1 239 ? 10.966 2.664 -25.779 1.00 84.75 239 ALA A C 1
ATOM 1878 O O . ALA A 1 239 ? 10.759 3.572 -26.582 1.00 84.75 239 ALA A O 1
ATOM 1879 N N . ALA A 1 240 ? 10.989 1.376 -26.135 1.00 87.31 240 ALA A N 1
ATOM 1880 C CA . ALA A 1 240 ? 10.793 0.883 -27.497 1.00 87.31 240 ALA A CA 1
ATOM 1881 C C . ALA A 1 240 ? 9.361 1.075 -28.006 1.00 87.31 240 ALA A C 1
ATOM 1883 O O . ALA A 1 240 ? 9.157 1.164 -29.208 1.00 87.31 240 ALA A O 1
ATOM 1884 N N . TYR A 1 241 ? 8.365 1.160 -27.124 1.00 85.06 241 TYR A N 1
ATOM 1885 C CA . TYR A 1 241 ? 6.991 1.501 -27.492 1.00 85.06 241 TYR A CA 1
ATOM 1886 C C . TYR A 1 241 ? 6.805 3.011 -27.719 1.00 85.06 241 TYR A C 1
ATOM 1888 O O . TYR A 1 241 ? 6.045 3.427 -28.591 1.00 85.06 241 TYR A O 1
ATOM 1896 N N . GLU A 1 242 ? 7.496 3.846 -26.939 1.00 85.56 242 GLU A N 1
ATOM 1897 C CA . GLU A 1 242 ? 7.325 5.305 -26.945 1.00 85.56 242 GLU A CA 1
ATOM 1898 C C . GLU A 1 242 ? 8.250 6.052 -27.928 1.00 85.56 242 GLU A C 1
ATOM 1900 O O . GLU A 1 242 ? 8.010 7.231 -28.204 1.00 85.56 242 GLU A O 1
ATOM 1905 N N . CYS A 1 243 ? 9.311 5.419 -28.440 1.00 89.44 243 CYS A N 1
ATOM 1906 C CA . CYS A 1 243 ? 10.267 6.059 -29.349 1.00 89.44 243 CYS A CA 1
ATOM 1907 C C . CYS A 1 243 ? 9.693 6.291 -30.756 1.00 89.44 243 CYS A C 1
ATOM 1909 O O . CYS A 1 243 ? 8.782 5.589 -31.199 1.00 89.44 243 CYS A O 1
ATOM 1911 N N . ARG A 1 244 ? 10.237 7.266 -31.485 1.00 88.38 244 ARG A N 1
ATOM 1912 C CA . ARG A 1 244 ? 9.904 7.516 -32.899 1.00 88.38 244 ARG A CA 1
ATOM 1913 C C . ARG A 1 244 ? 10.770 6.721 -33.870 1.00 88.38 244 ARG A C 1
ATOM 1915 O O . ARG A 1 244 ? 10.290 6.349 -34.933 1.00 88.38 244 ARG A O 1
ATOM 1922 N N . ASP A 1 245 ? 12.017 6.482 -33.496 1.00 87.56 245 A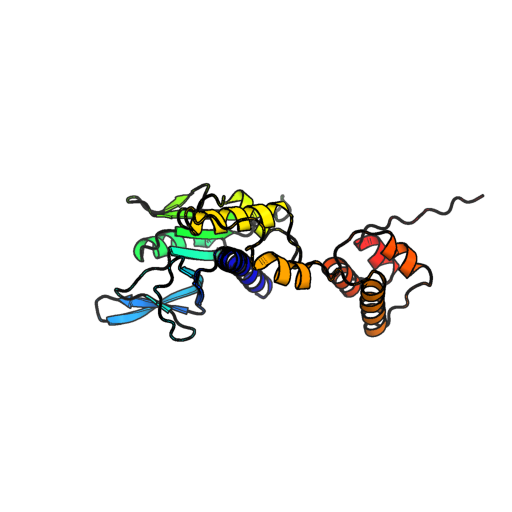SP A N 1
ATOM 1923 C CA . ASP A 1 245 ? 13.037 5.777 -34.265 1.00 87.56 245 ASP A CA 1
ATOM 1924 C C . ASP A 1 245 ? 14.088 5.181 -33.304 1.00 87.56 245 ASP A C 1
ATOM 1926 O O . ASP A 1 245 ? 13.962 5.285 -32.077 1.00 87.56 245 ASP A O 1
ATOM 1930 N N . GLU A 1 246 ? 15.100 4.507 -33.857 1.00 87.56 246 GLU A N 1
ATOM 1931 C CA . GLU A 1 246 ? 16.205 3.921 -33.087 1.00 87.56 246 GLU A CA 1
ATOM 1932 C C . GLU A 1 246 ? 16.992 4.977 -32.295 1.00 87.56 246 GLU A C 1
ATOM 1934 O O . GLU A 1 246 ? 17.365 4.729 -31.150 1.00 87.56 246 GLU A O 1
ATOM 1939 N N . ASP A 1 247 ? 17.220 6.165 -32.857 1.00 85.69 247 ASP A N 1
ATOM 1940 C CA . ASP A 1 247 ? 18.001 7.216 -32.198 1.00 85.69 247 ASP A CA 1
ATOM 1941 C C . ASP A 1 247 ? 17.262 7.786 -30.976 1.00 85.69 247 ASP A C 1
ATOM 1943 O O . ASP A 1 247 ? 17.857 7.920 -29.906 1.00 85.69 247 ASP A O 1
ATOM 1947 N N . ASP A 1 248 ? 15.957 8.050 -31.099 1.00 86.25 248 ASP A N 1
ATOM 1948 C CA . ASP A 1 248 ? 15.080 8.465 -29.992 1.00 86.25 248 ASP A CA 1
ATOM 1949 C C . ASP A 1 248 ? 15.024 7.378 -28.906 1.00 86.25 248 ASP A C 1
ATOM 1951 O O . ASP A 1 248 ? 15.037 7.669 -27.710 1.00 86.25 248 ASP A O 1
ATOM 1955 N N . PHE A 1 249 ? 15.021 6.100 -29.298 1.00 90.12 249 PHE A N 1
ATOM 1956 C CA . PHE A 1 249 ? 15.118 4.997 -28.343 1.00 90.12 249 PHE A CA 1
ATOM 1957 C C . PHE A 1 249 ? 16.445 5.009 -27.574 1.00 90.12 249 PHE A C 1
ATOM 1959 O O . PHE A 1 249 ? 16.433 4.953 -26.343 1.00 90.12 249 PHE A O 1
ATOM 1966 N N . LEU A 1 250 ? 17.574 5.106 -28.281 1.00 86.94 250 LEU A N 1
ATOM 1967 C CA . LEU A 1 250 ? 18.912 5.126 -27.689 1.00 86.94 250 LEU A CA 1
ATOM 1968 C C . LEU A 1 250 ? 19.104 6.333 -26.755 1.00 86.94 250 LEU A C 1
ATOM 1970 O O . LEU A 1 250 ? 19.652 6.178 -25.661 1.00 86.94 250 LEU A O 1
ATOM 1974 N N . GLU A 1 251 ? 18.582 7.504 -27.128 1.00 83.62 251 GLU A N 1
ATOM 1975 C CA . GLU A 1 251 ? 18.574 8.702 -26.281 1.00 83.62 251 GLU A CA 1
ATOM 1976 C C . GLU A 1 251 ? 17.770 8.471 -24.992 1.00 83.62 251 GLU A C 1
ATOM 1978 O O . GLU A 1 251 ? 18.255 8.744 -23.891 1.00 83.62 251 GLU A O 1
ATOM 1983 N N . ARG A 1 252 ? 16.568 7.888 -25.102 1.00 82.12 252 ARG A N 1
ATOM 1984 C CA . ARG A 1 252 ? 15.683 7.613 -23.956 1.00 82.12 252 ARG A CA 1
ATOM 1985 C C . ARG A 1 252 ? 16.277 6.645 -22.949 1.00 82.12 252 ARG A C 1
ATOM 1987 O O . ARG A 1 252 ? 16.049 6.813 -21.754 1.00 82.12 252 ARG A O 1
ATOM 1994 N N . ILE A 1 253 ? 17.021 5.642 -23.409 1.00 83.62 253 ILE A N 1
ATOM 1995 C CA . ILE A 1 253 ? 17.659 4.656 -22.524 1.00 83.62 253 ILE A CA 1
ATOM 1996 C C . ILE A 1 253 ? 19.041 5.110 -22.018 1.00 83.62 253 ILE A C 1
ATOM 1998 O O . ILE A 1 253 ? 19.642 4.429 -21.178 1.00 83.62 253 ILE A O 1
ATOM 2002 N N . GLY A 1 254 ? 19.514 6.279 -22.468 1.00 74.50 254 GLY A N 1
ATOM 2003 C CA . GLY A 1 254 ? 20.730 6.935 -21.990 1.00 74.50 254 GLY A CA 1
ATOM 2004 C C . GLY A 1 254 ? 22.019 6.507 -22.694 1.00 74.50 254 GLY A C 1
ATOM 2005 O O . GLY A 1 254 ? 23.088 6.639 -22.097 1.00 74.50 254 GLY A O 1
ATOM 2006 N N . VAL A 1 255 ? 21.952 5.998 -23.931 1.00 70.44 255 VAL A N 1
ATOM 2007 C CA . VAL A 1 255 ? 23.148 5.800 -24.767 1.00 70.44 255 VAL A CA 1
ATOM 2008 C C . VAL A 1 255 ? 23.545 7.149 -25.359 1.00 70.44 255 VAL A C 1
ATOM 2010 O O . VAL A 1 255 ? 22.890 7.673 -26.258 1.00 70.44 255 VAL A O 1
ATOM 2013 N N . VAL A 1 256 ? 24.626 7.732 -24.845 1.00 56.22 256 VAL A N 1
ATOM 2014 C CA . VAL A 1 256 ? 25.204 8.957 -25.411 1.00 56.22 256 VAL A CA 1
ATOM 2015 C C . VAL A 1 256 ? 25.815 8.617 -26.770 1.00 56.22 256 VAL A C 1
ATOM 2017 O O . VAL A 1 256 ? 26.585 7.664 -26.876 1.00 56.22 256 VAL A O 1
ATOM 2020 N N . ARG A 1 257 ? 25.484 9.394 -27.811 1.00 55.88 257 ARG A N 1
ATOM 2021 C CA . ARG A 1 257 ? 26.137 9.293 -29.124 1.00 55.88 257 ARG A CA 1
ATOM 2022 C C . ARG A 1 257 ? 27.652 9.414 -28.939 1.00 55.88 257 ARG A C 1
ATOM 2024 O O . ARG A 1 257 ? 28.129 10.463 -28.504 1.00 55.88 257 ARG A O 1
ATOM 2031 N N . GLU A 1 258 ? 28.404 8.376 -29.297 1.00 48.34 258 GLU A N 1
ATOM 2032 C CA . GLU A 1 258 ? 29.833 8.541 -29.548 1.00 48.34 258 GLU A CA 1
ATOM 2033 C C . GLU A 1 258 ? 29.979 9.552 -30.687 1.00 48.34 258 GLU A C 1
ATOM 2035 O O . GLU A 1 258 ? 29.540 9.326 -31.817 1.00 48.34 258 GLU A O 1
ATOM 2040 N N . VAL A 1 259 ? 30.525 10.721 -30.361 1.00 38.41 259 VAL A N 1
ATOM 2041 C CA . VAL A 1 259 ? 30.912 11.722 -31.351 1.00 38.41 259 VAL A CA 1
ATOM 2042 C C . VAL A 1 259 ? 32.051 11.102 -32.162 1.00 38.41 259 VAL A C 1
ATOM 2044 O O . VAL A 1 259 ? 33.059 10.731 -31.556 1.00 38.41 259 VAL A O 1
ATOM 2047 N N . PRO A 1 260 ? 31.942 10.963 -33.495 1.00 39.56 260 PRO A N 1
ATOM 2048 C CA . PRO A 1 260 ? 33.053 10.450 -34.276 1.00 39.56 260 PRO A CA 1
ATOM 2049 C C . PRO A 1 260 ? 34.228 11.422 -34.144 1.00 39.56 260 PRO A C 1
ATOM 2051 O O . PRO A 1 260 ? 34.136 12.590 -34.528 1.00 39.56 260 PRO A O 1
ATOM 2054 N N . LEU A 1 261 ? 35.334 10.932 -33.580 1.00 38.22 261 LEU A N 1
ATOM 2055 C CA . LEU A 1 261 ? 36.641 11.560 -33.713 1.00 38.22 261 LEU A CA 1
ATOM 2056 C C . LEU A 1 261 ? 36.981 11.561 -35.204 1.00 38.22 261 LEU A C 1
ATOM 2058 O O . LEU A 1 261 ? 37.327 10.530 -35.777 1.00 38.22 261 LEU A O 1
ATOM 2062 N N . VAL A 1 262 ? 36.821 12.724 -35.829 1.00 43.41 262 VAL A N 1
ATOM 2063 C CA . VAL A 1 262 ? 37.388 13.014 -37.143 1.00 43.41 262 VAL A CA 1
ATOM 2064 C C . VAL A 1 262 ? 38.909 12.943 -36.985 1.00 43.41 262 VAL A C 1
ATOM 2066 O O . VAL A 1 262 ? 39.489 13.776 -36.287 1.00 43.41 262 VAL A O 1
ATOM 2069 N N . LEU A 1 263 ? 39.522 11.921 -37.584 1.00 41.75 263 LEU A N 1
ATOM 2070 C CA . LEU A 1 263 ? 40.954 11.868 -37.886 1.00 41.75 263 LEU A CA 1
ATOM 2071 C C . LEU A 1 263 ? 41.162 12.247 -39.351 1.00 41.75 263 LEU A C 1
ATOM 2073 O O . LEU A 1 263 ? 40.389 11.738 -40.195 1.00 41.75 263 LEU A O 1
#

Secondary structure (DSSP, 8-state):
-HHHHHHHHHHHHHHHHHHHHHTS--EEEEEEEEEEE-TTS-EEEEEEEEEEEE-STT----SSEEEESSSPPPSEEEEE--TTTHHHHHHHHHHHT-SEEEEEEPPP--TTS--PPPEEEEEEEETTEEEEESB-SSSTT-BHHHHHHHHHSPTT---HHHHHHHHHHHHHTT-S----TT--THHHHHHHHSS-PPPHHHHHHHHHHHHHHTT----TTHHHHHHT----HHHHHHHHHH-SSHHHHHHHHT---------